Protein AF-A0A420TIU3-F1 (afdb_monomer)

Mean predicted aligned error: 8.79 Å

Structure (mmCIF, N/CA/C/O backbone):
data_AF-A0A420TIU3-F1
#
_entry.id   AF-A0A420TIU3-F1
#
loop_
_atom_site.group_PDB
_atom_site.id
_atom_site.type_symbol
_atom_site.label_atom_id
_atom_site.label_alt_id
_atom_site.label_comp_id
_atom_site.label_asym_id
_atom_site.label_entity_id
_atom_site.label_seq_id
_atom_site.pdbx_PDB_ins_code
_atom_site.Cartn_x
_atom_site.Cartn_y
_atom_site.Cartn_z
_atom_site.occupancy
_atom_site.B_iso_or_equiv
_atom_site.auth_seq_id
_atom_site.auth_comp_id
_atom_site.auth_asym_id
_atom_site.auth_atom_id
_atom_site.pdbx_PDB_model_num
ATOM 1 N N . MET A 1 1 ? -0.130 -9.883 27.256 1.00 27.27 1 MET A N 1
ATOM 2 C CA . MET A 1 1 ? -1.231 -10.687 26.679 1.00 27.27 1 MET A CA 1
ATOM 3 C C . MET A 1 1 ? -1.661 -10.192 25.282 1.00 27.27 1 MET A C 1
ATOM 5 O O . MET A 1 1 ? -2.713 -10.594 24.821 1.00 27.27 1 MET A O 1
ATOM 9 N N . PHE A 1 2 ? -0.855 -9.375 24.580 1.00 28.94 2 PHE A N 1
ATOM 10 C CA . PHE A 1 2 ? -1.170 -8.848 23.234 1.00 28.94 2 PHE A CA 1
ATOM 11 C C . PHE A 1 2 ? -0.259 -9.398 22.122 1.00 28.94 2 PHE A C 1
ATOM 13 O O . PHE A 1 2 ? -0.591 -9.294 20.950 1.00 28.94 2 PHE A O 1
ATOM 20 N N . THR A 1 3 ? 0.827 -10.086 22.487 1.00 30.31 3 THR A N 1
ATOM 21 C CA . THR A 1 3 ? 1.735 -10.778 21.562 1.00 30.31 3 THR A CA 1
ATOM 22 C C . THR A 1 3 ? 1.105 -11.993 20.874 1.00 30.31 3 THR A C 1
ATOM 24 O O . THR A 1 3 ? 1.636 -12.456 19.876 1.00 30.31 3 THR A O 1
ATOM 27 N N . SER A 1 4 ? -0.030 -12.516 21.360 1.00 32.44 4 SER A N 1
ATOM 28 C CA . SER A 1 4 ? -0.677 -13.682 20.741 1.00 32.44 4 SER A CA 1
ATOM 29 C C . SER A 1 4 ? -1.592 -13.325 19.569 1.00 32.44 4 SER A C 1
ATOM 31 O O . SER A 1 4 ? -1.809 -14.171 18.719 1.00 32.44 4 SER A O 1
ATOM 33 N N . LEU A 1 5 ? -2.133 -12.104 19.492 1.00 33.03 5 LEU A N 1
ATOM 34 C CA . LEU A 1 5 ? -3.073 -11.714 18.430 1.00 33.03 5 LEU A CA 1
ATOM 35 C C . LEU A 1 5 ? -2.358 -11.392 17.112 1.00 33.03 5 LEU A C 1
ATOM 37 O O . LEU A 1 5 ? -2.791 -11.855 16.059 1.00 33.03 5 LEU A O 1
ATOM 41 N N . GLU A 1 6 ? -1.224 -10.693 17.182 1.00 33.78 6 GLU A N 1
ATOM 42 C CA . GLU A 1 6 ? -0.321 -10.506 16.038 1.00 33.78 6 GLU A CA 1
ATOM 43 C C . GLU A 1 6 ? 0.260 -11.847 15.566 1.00 33.78 6 GLU A C 1
ATOM 45 O O . GLU A 1 6 ? 0.325 -12.096 14.366 1.00 33.78 6 GLU A O 1
ATOM 50 N N . TYR A 1 7 ? 0.588 -12.752 16.498 1.00 33.91 7 TYR A N 1
ATOM 51 C CA . TYR A 1 7 ? 1.111 -14.086 16.187 1.00 33.91 7 TYR A CA 1
ATOM 52 C C . TYR A 1 7 ? 0.067 -15.002 15.534 1.00 33.91 7 TYR A C 1
ATOM 54 O O . TYR A 1 7 ? 0.371 -15.667 14.551 1.00 33.91 7 TYR A O 1
ATOM 62 N N . ILE A 1 8 ? -1.184 -14.988 16.012 1.00 31.45 8 ILE A N 1
ATOM 63 C CA . ILE A 1 8 ? -2.292 -15.755 15.416 1.00 31.45 8 ILE A CA 1
ATOM 64 C C . ILE A 1 8 ? -2.614 -15.247 14.003 1.00 31.45 8 ILE A C 1
ATOM 66 O O . ILE A 1 8 ? -2.900 -16.052 13.118 1.00 31.45 8 ILE A O 1
ATOM 70 N N . MET A 1 9 ? -2.536 -13.933 13.761 1.00 31.78 9 MET A N 1
ATOM 71 C CA . MET A 1 9 ? -2.665 -13.381 12.410 1.00 31.78 9 MET A CA 1
ATOM 72 C C . MET A 1 9 ? -1.490 -13.783 11.509 1.00 31.78 9 MET A C 1
ATOM 74 O O . MET A 1 9 ? -1.723 -14.211 10.380 1.00 31.78 9 MET A O 1
ATOM 78 N N . LEU A 1 10 ? -0.250 -13.722 12.008 1.00 32.31 10 LEU A N 1
ATOM 79 C CA . LEU A 1 10 ? 0.932 -14.160 11.258 1.00 32.31 10 LEU A CA 1
ATOM 80 C C . LEU A 1 10 ? 0.875 -15.661 10.912 1.00 32.31 10 LEU A C 1
ATOM 82 O O . LEU A 1 10 ? 1.145 -16.037 9.772 1.00 32.31 10 LEU A O 1
ATOM 86 N N . GLU A 1 11 ? 0.493 -16.530 11.852 1.00 30.12 11 GLU A N 1
ATOM 87 C CA . GLU A 1 11 ? 0.371 -17.982 11.630 1.00 30.12 11 GLU A CA 1
ATOM 88 C C . GLU A 1 11 ? -0.790 -18.340 10.687 1.00 30.12 11 GLU A C 1
ATOM 90 O O . GLU A 1 11 ? -0.652 -19.204 9.814 1.00 30.12 11 GLU A O 1
ATOM 95 N N . ALA A 1 12 ? -1.928 -17.647 10.794 1.00 29.45 12 ALA A N 1
ATOM 96 C CA . ALA A 1 12 ? -3.052 -17.850 9.883 1.00 29.45 12 ALA A CA 1
ATOM 97 C C . ALA A 1 12 ? -2.717 -17.403 8.446 1.00 29.45 12 ALA A C 1
ATOM 99 O O . ALA A 1 12 ? -3.070 -18.102 7.493 1.00 29.45 12 ALA A O 1
ATOM 100 N N . CYS A 1 13 ? -1.990 -16.290 8.281 1.00 32.59 13 CYS A N 1
ATOM 101 C CA . CYS A 1 13 ? -1.570 -15.762 6.979 1.00 32.59 13 CYS A CA 1
ATOM 102 C C . CYS A 1 13 ? -0.438 -16.585 6.331 1.00 32.59 13 CYS A C 1
ATOM 104 O O . CYS A 1 13 ? -0.436 -16.782 5.115 1.00 32.59 13 CYS A O 1
ATOM 106 N N . THR A 1 14 ? 0.498 -17.130 7.114 1.00 35.19 14 THR A N 1
ATOM 107 C CA . THR A 1 14 ? 1.655 -17.884 6.585 1.00 35.19 14 THR A CA 1
ATOM 108 C C . THR A 1 14 ? 1.285 -19.249 5.998 1.00 35.19 14 THR A C 1
ATOM 110 O O . THR A 1 14 ? 1.901 -19.680 5.020 1.00 35.19 14 THR A O 1
ATOM 113 N N . SER A 1 15 ? 0.252 -19.922 6.518 1.00 31.83 15 SER A N 1
ATOM 114 C CA . SER A 1 15 ? -0.132 -21.263 6.041 1.00 31.83 15 SER A CA 1
ATOM 115 C C . SER A 1 15 ? -0.829 -21.275 4.668 1.00 31.83 15 SER A C 1
ATOM 117 O O . SER A 1 15 ? -0.702 -22.251 3.927 1.00 31.83 15 SER A O 1
ATOM 119 N N . ALA A 1 16 ? -1.511 -20.188 4.282 1.00 34.09 16 ALA A N 1
ATOM 120 C CA . ALA A 1 16 ? -2.301 -20.117 3.046 1.00 34.09 16 ALA A CA 1
ATOM 121 C C . ALA A 1 16 ? -1.573 -19.458 1.855 1.00 34.09 16 ALA A C 1
ATOM 123 O O . ALA A 1 16 ? -2.010 -19.609 0.713 1.00 34.09 16 ALA A O 1
ATOM 124 N N . VAL A 1 17 ? -0.469 -18.738 2.093 1.00 41.19 17 VAL A N 1
ATOM 125 C CA . VAL A 1 17 ? 0.134 -17.825 1.100 1.00 41.19 17 VAL A CA 1
ATOM 126 C C . VAL A 1 17 ? 1.481 -18.334 0.559 1.00 41.19 17 VAL A C 1
ATOM 128 O O . VAL A 1 17 ? 2.066 -17.695 -0.297 1.00 41.19 17 VAL A O 1
ATOM 131 N N . SER A 1 18 ? 1.982 -19.510 0.957 1.00 37.34 18 SER A N 1
ATOM 132 C CA . SER A 1 18 ? 3.346 -19.990 0.619 1.00 37.34 18 SER A CA 1
ATOM 133 C C . SER A 1 18 ? 3.693 -20.138 -0.887 1.00 37.34 18 SER A C 1
ATOM 135 O O . SER A 1 18 ? 4.869 -20.230 -1.245 1.00 37.34 18 SER A O 1
ATOM 137 N N . ALA A 1 19 ? 2.712 -20.120 -1.797 1.00 36.28 19 ALA A N 1
ATOM 138 C CA . ALA A 1 19 ? 2.923 -20.298 -3.240 1.00 36.28 19 ALA A CA 1
ATOM 139 C C . ALA A 1 19 ? 3.508 -19.066 -3.982 1.00 36.28 19 ALA A C 1
ATOM 141 O O . ALA A 1 19 ? 4.470 -19.248 -4.735 1.00 36.28 19 ALA A O 1
ATOM 142 N N . PRO A 1 20 ? 3.014 -17.822 -3.800 1.00 45.19 20 PRO A N 1
ATOM 143 C CA . PRO A 1 20 ? 3.616 -16.626 -4.408 1.00 45.19 20 PRO A CA 1
ATOM 144 C C . PRO A 1 20 ? 5.088 -16.370 -4.028 1.00 45.19 20 PRO A C 1
ATOM 146 O O . PRO A 1 20 ? 5.831 -15.828 -4.847 1.00 45.19 20 PRO A O 1
ATOM 149 N N . TYR A 1 21 ? 5.551 -16.828 -2.858 1.00 46.38 21 TYR A N 1
ATOM 150 C CA . TYR A 1 21 ? 6.924 -16.609 -2.367 1.00 46.38 21 TYR A CA 1
ATOM 151 C C . TYR A 1 21 ? 8.014 -17.236 -3.249 1.00 46.38 21 TYR A C 1
ATOM 153 O O . TYR A 1 21 ? 9.025 -16.604 -3.556 1.00 46.38 21 TYR A O 1
ATOM 161 N N . ARG A 1 22 ? 7.815 -18.476 -3.721 1.00 47.03 22 ARG A N 1
ATOM 162 C CA . ARG A 1 22 ? 8.804 -19.151 -4.586 1.00 47.03 22 ARG A CA 1
ATOM 163 C C . ARG A 1 22 ? 8.879 -18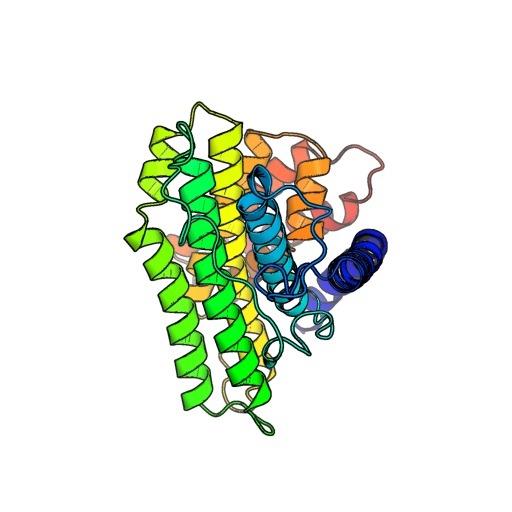.539 -5.982 1.00 47.03 22 ARG A C 1
ATOM 165 O O . ARG A 1 22 ? 9.931 -18.573 -6.607 1.00 47.03 22 ARG A O 1
ATOM 172 N N . ILE A 1 23 ? 7.782 -17.958 -6.457 1.00 50.00 23 ILE A N 1
ATOM 173 C CA . ILE A 1 23 ? 7.707 -17.352 -7.788 1.00 50.00 23 ILE A CA 1
ATOM 174 C C . ILE A 1 23 ? 8.453 -16.005 -7.811 1.00 50.00 23 ILE A C 1
ATOM 176 O O . ILE A 1 23 ? 9.040 -15.657 -8.834 1.00 50.00 23 ILE A O 1
ATOM 180 N N . GLY A 1 24 ? 8.484 -15.275 -6.689 1.00 59.03 24 GLY A N 1
ATOM 181 C CA . GLY A 1 24 ? 9.185 -13.993 -6.567 1.00 59.03 24 GLY A CA 1
ATOM 182 C C . GLY A 1 24 ? 10.696 -14.097 -6.793 1.00 59.03 24 GLY A C 1
ATOM 183 O O . GLY A 1 24 ? 11.223 -13.448 -7.693 1.00 59.03 24 GLY A O 1
ATOM 184 N N . SER A 1 25 ? 11.391 -14.952 -6.034 1.00 65.38 25 SER A N 1
ATOM 185 C CA . SER A 1 25 ? 12.857 -15.081 -6.149 1.00 65.38 25 SER A CA 1
ATOM 186 C C . SER A 1 25 ? 13.315 -15.660 -7.494 1.00 65.38 25 SER A C 1
ATOM 188 O O . SER A 1 25 ? 14.316 -15.210 -8.048 1.00 65.38 25 SER A O 1
ATOM 190 N N . GLU A 1 26 ? 12.566 -16.604 -8.072 1.00 70.12 26 GLU A N 1
ATOM 191 C CA . GLU A 1 26 ? 12.894 -17.187 -9.379 1.00 70.12 26 GLU A CA 1
ATOM 192 C C . GLU A 1 26 ? 12.717 -16.180 -10.526 1.00 70.12 26 GLU A C 1
ATOM 194 O O . GLU A 1 26 ? 13.538 -16.145 -11.442 1.00 70.12 26 GLU A O 1
ATOM 199 N N . ARG A 1 27 ? 11.712 -15.292 -10.459 1.00 70.19 27 ARG A N 1
ATOM 200 C CA . ARG A 1 27 ? 11.556 -14.193 -11.431 1.00 70.19 27 ARG A CA 1
ATOM 201 C C . ARG A 1 27 ? 12.734 -13.220 -11.396 1.00 70.19 27 ARG A C 1
ATOM 203 O O . ARG A 1 27 ? 13.204 -12.808 -12.454 1.00 70.19 27 ARG A O 1
ATOM 210 N N . LEU A 1 28 ? 13.230 -12.887 -10.203 1.00 79.62 28 LEU A N 1
ATOM 211 C CA . LEU A 1 28 ? 14.389 -12.003 -10.036 1.00 79.62 28 LEU A CA 1
ATOM 212 C C . LEU A 1 28 ? 15.674 -12.658 -10.568 1.00 79.62 28 LEU A C 1
ATOM 214 O O . LEU A 1 28 ? 16.425 -12.036 -11.316 1.00 79.62 28 LEU A O 1
ATOM 218 N N . LYS A 1 29 ? 15.895 -13.948 -10.277 1.00 81.31 29 LYS A N 1
ATOM 219 C CA . LYS A 1 29 ? 17.020 -14.716 -10.847 1.00 81.31 29 LYS A CA 1
ATOM 220 C C . LYS A 1 29 ? 16.950 -14.803 -12.368 1.00 81.31 29 LYS A C 1
ATOM 222 O O . LYS A 1 29 ? 17.972 -14.679 -13.036 1.00 81.31 29 LYS A O 1
ATOM 227 N N . TYR A 1 30 ? 15.754 -14.989 -12.919 1.00 80.81 30 TYR A N 1
ATOM 228 C CA . TYR A 1 30 ? 15.549 -15.016 -14.363 1.00 80.81 30 TYR A CA 1
ATOM 229 C C . TYR A 1 30 ? 15.883 -13.664 -15.011 1.00 80.81 30 TYR A C 1
ATOM 231 O O . TYR A 1 30 ? 16.565 -13.631 -16.030 1.00 80.81 30 TYR A O 1
ATOM 239 N N . ALA A 1 31 ? 15.485 -12.547 -14.395 1.00 80.06 31 ALA A N 1
ATOM 240 C CA . ALA A 1 31 ? 15.838 -11.206 -14.864 1.00 80.06 31 ALA A CA 1
ATOM 241 C C . ALA A 1 31 ? 17.356 -10.945 -14.850 1.00 80.06 31 ALA A C 1
ATOM 243 O O . ALA A 1 31 ? 17.880 -10.338 -15.784 1.00 80.06 31 ALA A O 1
ATOM 244 N N . ILE A 1 32 ? 18.073 -11.448 -13.838 1.00 81.81 32 ILE A N 1
ATOM 245 C CA . ILE A 1 32 ? 19.547 -11.437 -13.817 1.00 81.81 32 ILE A CA 1
ATOM 246 C C . ILE A 1 32 ? 20.102 -12.277 -14.971 1.00 81.81 32 ILE A C 1
ATOM 248 O O . ILE A 1 32 ? 20.986 -11.816 -15.684 1.00 81.81 32 ILE A O 1
ATOM 252 N N . GLY A 1 33 ? 19.564 -13.482 -15.186 1.00 81.44 33 GLY A N 1
ATOM 253 C CA . GLY A 1 33 ? 19.982 -14.374 -16.273 1.00 81.44 33 GLY A CA 1
ATOM 254 C C . GLY A 1 33 ? 19.743 -13.807 -17.678 1.00 81.44 33 GLY A C 1
ATOM 255 O O . GLY A 1 33 ? 20.479 -14.144 -18.600 1.00 81.44 33 GLY A O 1
ATOM 256 N N . LEU A 1 34 ? 18.754 -12.923 -17.836 1.00 80.69 34 LEU A N 1
ATOM 257 C CA . LEU A 1 34 ? 18.495 -12.162 -19.065 1.00 80.69 34 LEU A CA 1
ATOM 258 C C . LEU A 1 34 ? 19.322 -10.870 -19.184 1.00 80.69 34 LEU A C 1
ATOM 260 O O . LEU A 1 34 ? 19.118 -10.101 -20.122 1.00 80.69 34 LEU A O 1
ATOM 264 N N . ASP A 1 35 ? 20.220 -10.614 -18.234 1.00 83.00 35 ASP A N 1
ATOM 265 C CA . ASP A 1 35 ? 21.096 -9.441 -18.194 1.00 83.00 35 ASP A CA 1
ATOM 266 C C . ASP A 1 35 ? 20.344 -8.094 -18.160 1.00 83.00 35 ASP A C 1
ATOM 268 O O . ASP A 1 35 ? 20.897 -7.049 -18.491 1.00 83.00 35 ASP A O 1
ATOM 272 N N . LEU A 1 36 ? 19.075 -8.076 -17.714 1.00 83.12 36 LEU A N 1
ATOM 273 C CA . LEU A 1 36 ? 18.225 -6.866 -17.743 1.00 83.12 36 LEU A CA 1
ATOM 274 C C . LEU A 1 36 ? 18.810 -5.693 -16.932 1.00 83.12 36 LEU A C 1
ATOM 276 O O . LEU A 1 36 ? 18.486 -4.532 -17.169 1.00 83.12 36 LEU A O 1
ATOM 280 N N . HIS A 1 37 ? 19.689 -6.000 -15.983 1.00 83.44 37 HIS A N 1
ATOM 281 C CA . HIS A 1 37 ? 20.395 -5.043 -15.139 1.00 83.44 37 HIS A CA 1
ATOM 282 C C . HIS A 1 37 ? 21.542 -4.300 -15.849 1.00 83.44 37 HIS A C 1
ATOM 284 O O . HIS A 1 37 ? 22.046 -3.321 -15.305 1.00 83.44 37 HIS A O 1
ATOM 290 N N . ASN A 1 38 ? 21.933 -4.732 -17.052 1.00 86.38 38 ASN A N 1
ATOM 291 C CA . ASN A 1 38 ? 22.991 -4.135 -17.871 1.00 86.38 38 ASN A CA 1
ATOM 292 C C . ASN A 1 38 ? 22.469 -3.694 -19.243 1.00 86.38 38 ASN A C 1
ATOM 294 O O . ASN A 1 38 ? 23.223 -3.666 -20.212 1.00 86.38 38 ASN A O 1
ATOM 298 N N . THR A 1 39 ? 21.184 -3.348 -19.331 1.00 84.44 39 THR A N 1
ATOM 299 C CA . THR A 1 39 ? 20.521 -2.963 -20.589 1.00 84.44 39 THR A CA 1
ATOM 300 C C . THR A 1 39 ? 21.235 -1.810 -21.314 1.00 84.44 39 THR A C 1
ATOM 302 O O . THR A 1 39 ? 21.232 -1.764 -22.541 1.00 84.44 39 THR A O 1
ATOM 305 N N . ASP A 1 40 ? 21.896 -0.914 -20.575 1.00 84.38 40 ASP A N 1
ATOM 306 C CA . ASP A 1 40 ? 22.631 0.225 -21.142 1.00 84.38 40 ASP A CA 1
ATOM 307 C C . ASP A 1 40 ? 24.144 -0.029 -21.248 1.00 84.38 40 ASP A C 1
ATOM 309 O O . ASP A 1 40 ? 24.925 0.867 -21.574 1.00 84.38 40 ASP A O 1
ATOM 313 N N . SER A 1 41 ? 24.586 -1.258 -20.973 1.00 84.69 41 SER A N 1
ATOM 314 C CA . SER A 1 41 ? 25.964 -1.671 -21.204 1.00 84.69 41 SER A CA 1
ATOM 315 C C . SER A 1 41 ? 26.257 -1.707 -22.707 1.00 84.69 41 SER A C 1
ATOM 317 O O . SER A 1 41 ? 25.452 -2.230 -23.481 1.00 84.69 41 SER A O 1
ATOM 319 N N . PRO A 1 42 ? 27.445 -1.261 -23.153 1.00 78.62 42 PRO A N 1
ATOM 320 C CA . PRO A 1 42 ? 27.838 -1.345 -24.562 1.00 78.62 42 PRO A CA 1
ATOM 321 C C . PRO A 1 42 ? 27.885 -2.787 -25.099 1.00 78.62 42 PRO A C 1
ATOM 323 O O . PRO A 1 42 ? 27.898 -2.985 -26.311 1.00 78.62 42 PRO A O 1
ATOM 326 N N . ASN A 1 43 ? 27.910 -3.784 -24.208 1.00 78.81 43 ASN A N 1
ATOM 327 C CA . ASN A 1 43 ? 27.945 -5.206 -24.545 1.00 78.81 43 ASN A CA 1
ATOM 328 C C . ASN A 1 43 ? 26.572 -5.896 -24.429 1.00 78.81 43 ASN A C 1
ATOM 330 O O . ASN A 1 43 ? 26.518 -7.124 -24.512 1.00 78.81 43 ASN A O 1
ATOM 334 N N . TYR A 1 44 ? 25.483 -5.149 -24.204 1.00 76.44 44 TYR A N 1
ATOM 335 C CA . TYR A 1 44 ? 24.158 -5.740 -24.022 1.00 76.44 44 TYR A CA 1
ATOM 336 C C . TYR A 1 44 ? 23.700 -6.481 -25.295 1.00 76.44 44 TYR A C 1
ATOM 338 O O . TYR A 1 44 ? 23.850 -5.945 -26.401 1.00 76.44 44 TYR A O 1
ATOM 346 N N . PRO A 1 45 ? 23.156 -7.711 -25.192 1.00 68.38 45 PRO A N 1
ATOM 347 C CA . PRO A 1 45 ? 22.771 -8.491 -26.361 1.00 68.38 45 PRO A CA 1
ATOM 348 C C . PRO A 1 45 ? 21.726 -7.756 -27.208 1.00 68.38 45 PRO A C 1
ATOM 350 O O . PRO A 1 45 ? 20.627 -7.455 -26.748 1.00 68.38 45 PRO A O 1
ATOM 353 N N . SER A 1 46 ? 22.016 -7.567 -28.495 1.00 59.34 46 SER A N 1
ATOM 354 C CA . SER A 1 46 ? 21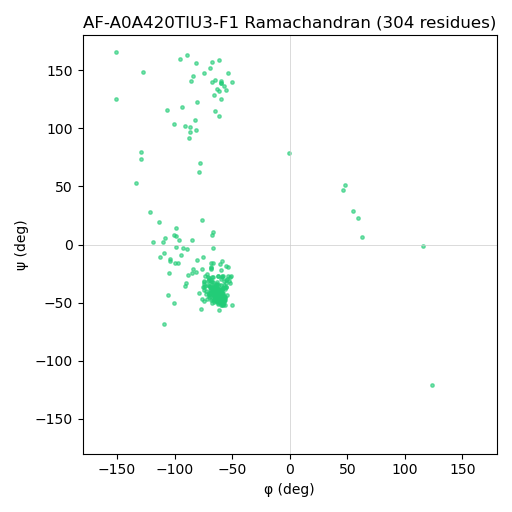.148 -6.895 -29.479 1.00 59.34 46 SER A CA 1
ATOM 355 C C . SER A 1 46 ? 19.841 -7.642 -29.813 1.00 59.34 46 SER A C 1
ATOM 357 O O . SER A 1 46 ? 19.142 -7.285 -30.761 1.00 59.34 46 SER A O 1
ATOM 359 N N . GLY A 1 47 ? 19.499 -8.690 -29.052 1.00 59.06 47 GLY A N 1
ATOM 360 C CA . GLY A 1 47 ? 18.311 -9.524 -29.246 1.00 59.06 47 GLY A CA 1
ATOM 361 C C . GLY A 1 47 ? 16.993 -8.833 -28.882 1.00 59.06 47 GLY A C 1
ATOM 362 O O . GLY A 1 47 ? 15.955 -9.169 -29.451 1.00 59.06 47 GLY A O 1
ATOM 363 N N . PHE A 1 48 ? 17.023 -7.837 -27.991 1.00 58.47 48 PHE A N 1
ATOM 364 C CA . PHE A 1 48 ? 15.897 -6.935 -27.759 1.00 58.47 48 PHE A CA 1
ATOM 365 C C . PHE A 1 48 ? 16.071 -5.734 -28.689 1.00 58.47 48 PHE A C 1
ATOM 367 O O . PHE A 1 48 ? 16.919 -4.883 -28.449 1.00 58.47 48 PHE A O 1
ATOM 374 N N . GLY A 1 49 ? 15.324 -5.695 -29.797 1.00 58.97 49 GLY A N 1
ATOM 375 C CA . GLY A 1 49 ? 15.436 -4.606 -30.772 1.00 58.97 49 GLY A CA 1
ATOM 376 C C . GLY A 1 49 ? 15.358 -3.226 -30.106 1.00 58.97 49 GLY A C 1
ATOM 377 O O . GLY A 1 49 ? 14.547 -3.024 -29.201 1.00 58.97 49 GLY A O 1
ATOM 378 N N . GLN A 1 50 ? 16.183 -2.282 -30.573 1.00 64.50 50 GLN A N 1
ATOM 379 C CA . GLN A 1 50 ? 16.362 -0.943 -29.986 1.00 64.50 50 GLN A CA 1
ATOM 380 C C . GLN A 1 50 ? 15.042 -0.184 -29.752 1.00 64.50 50 GLN A C 1
ATOM 382 O O . GLN A 1 50 ? 14.949 0.644 -28.850 1.00 64.50 50 GLN A O 1
ATOM 387 N N . ASP A 1 51 ? 14.008 -0.481 -30.543 1.00 64.06 51 ASP A N 1
ATOM 388 C CA . ASP A 1 51 ? 12.681 0.126 -30.429 1.00 64.06 51 ASP A CA 1
ATOM 389 C C . ASP A 1 51 ? 11.914 -0.262 -29.150 1.00 64.06 51 ASP A C 1
ATOM 391 O O . ASP A 1 51 ? 11.013 0.474 -28.755 1.00 64.06 51 ASP A O 1
ATOM 395 N N . ASN A 1 52 ? 12.285 -1.359 -28.476 1.00 71.38 52 ASN A N 1
ATOM 396 C CA . ASN A 1 52 ? 11.629 -1.853 -27.255 1.00 71.38 52 ASN A CA 1
ATOM 397 C C . ASN A 1 52 ? 12.469 -1.659 -25.983 1.00 71.38 52 ASN A C 1
ATOM 399 O O . ASN A 1 52 ? 12.077 -2.123 -24.911 1.00 71.38 52 ASN A O 1
ATOM 403 N N . ILE A 1 53 ? 13.618 -0.984 -26.075 1.00 77.94 53 ILE A N 1
ATOM 404 C CA . ILE A 1 53 ? 14.573 -0.882 -24.964 1.00 77.94 53 ILE A CA 1
ATOM 405 C C . ILE A 1 53 ? 13.973 -0.191 -23.729 1.00 77.94 53 ILE A C 1
ATOM 407 O O . ILE A 1 53 ? 14.228 -0.607 -22.602 1.00 77.94 53 ILE A O 1
ATOM 411 N N . ASP A 1 54 ? 13.095 0.800 -23.918 1.00 79.44 54 ASP A N 1
ATOM 412 C CA . ASP A 1 54 ? 12.428 1.474 -22.799 1.00 79.44 54 ASP A CA 1
ATOM 413 C C . ASP A 1 54 ? 11.408 0.575 -22.091 1.00 79.44 54 ASP A C 1
ATOM 415 O O . ASP A 1 54 ? 11.237 0.698 -20.881 1.00 79.44 54 ASP A O 1
ATOM 419 N N . GLU A 1 55 ? 10.772 -0.368 -22.793 1.00 77.69 55 GLU A N 1
ATOM 420 C CA . GLU A 1 55 ? 9.901 -1.357 -22.143 1.00 77.69 55 GLU A CA 1
ATOM 421 C C . GLU A 1 55 ? 10.712 -2.350 -21.311 1.00 77.69 55 GLU A C 1
ATOM 423 O O . GLU A 1 55 ? 10.291 -2.731 -20.218 1.00 77.69 55 GLU A O 1
ATOM 428 N N . VAL A 1 56 ? 11.908 -2.717 -21.783 1.00 80.50 56 VAL A N 1
ATOM 429 C CA . VAL A 1 56 ? 12.849 -3.547 -21.020 1.00 80.50 56 VAL A CA 1
ATOM 430 C C . VAL A 1 56 ? 13.308 -2.813 -19.758 1.00 80.50 56 VAL A C 1
ATOM 432 O O . VAL A 1 56 ? 13.190 -3.361 -18.659 1.00 80.50 56 VAL A O 1
ATOM 435 N N . ARG A 1 57 ? 13.734 -1.546 -19.885 1.00 84.38 57 ARG A N 1
ATOM 436 C CA . ARG A 1 57 ? 14.081 -0.685 -18.740 1.00 84.38 57 ARG A CA 1
ATOM 437 C C . ARG A 1 57 ? 12.906 -0.571 -17.768 1.00 84.38 57 ARG A C 1
ATOM 439 O O . ARG A 1 57 ? 13.084 -0.734 -16.564 1.00 84.38 57 ARG A O 1
ATOM 446 N N . ARG A 1 58 ? 11.685 -0.345 -18.264 1.00 81.50 58 ARG A N 1
ATOM 447 C CA . ARG A 1 58 ? 10.480 -0.219 -17.428 1.00 81.50 58 ARG A CA 1
ATOM 448 C C . ARG A 1 58 ? 10.214 -1.504 -16.649 1.00 81.50 58 ARG A C 1
ATOM 450 O O . ARG A 1 58 ? 9.972 -1.444 -15.446 1.00 81.50 58 ARG A O 1
ATOM 457 N N . GLY A 1 59 ? 10.303 -2.652 -17.320 1.00 81.81 59 GLY A N 1
ATOM 458 C CA . GLY A 1 59 ? 10.176 -3.966 -16.694 1.00 81.81 59 GLY A CA 1
ATOM 459 C C . GLY A 1 59 ? 11.212 -4.184 -15.592 1.00 81.81 59 GLY A C 1
ATOM 460 O O . GLY A 1 59 ? 10.855 -4.629 -14.503 1.00 81.81 59 GLY A O 1
ATOM 461 N N . PHE A 1 60 ? 12.469 -3.801 -15.831 1.00 85.75 60 PHE A N 1
ATOM 462 C CA . PHE A 1 60 ? 13.520 -3.850 -14.816 1.00 85.75 60 PHE A CA 1
ATOM 463 C C . PHE A 1 60 ? 13.178 -2.993 -13.583 1.00 85.75 60 PHE A C 1
ATOM 465 O O . PHE A 1 60 ? 13.237 -3.482 -12.457 1.00 85.75 60 PHE A O 1
ATOM 472 N N . TRP A 1 61 ? 12.755 -1.741 -13.772 1.00 86.62 61 TRP A N 1
ATOM 473 C CA . TRP A 1 61 ? 12.403 -0.848 -12.659 1.00 86.62 61 TRP A CA 1
ATOM 474 C C . TRP A 1 61 ? 11.158 -1.299 -11.875 1.00 86.62 61 TRP A C 1
ATOM 476 O O . TRP A 1 61 ? 11.098 -1.115 -10.658 1.00 86.62 61 TRP A O 1
ATOM 486 N N . GLU A 1 62 ? 10.184 -1.943 -12.523 1.00 85.75 62 GLU A N 1
ATOM 487 C CA . GLU A 1 62 ? 9.053 -2.575 -11.825 1.00 85.75 62 GLU A CA 1
ATOM 488 C C . GLU A 1 62 ? 9.502 -3.801 -11.008 1.00 85.75 62 GLU A C 1
ATOM 490 O O . GLU A 1 62 ? 9.026 -3.995 -9.888 1.00 85.75 62 GLU A O 1
ATOM 495 N N . LEU A 1 63 ? 10.459 -4.598 -11.505 1.00 87.44 63 LEU A N 1
ATOM 496 C CA . LEU A 1 63 ? 11.055 -5.706 -10.741 1.00 87.44 63 LEU A CA 1
ATOM 497 C C . LEU A 1 63 ? 11.847 -5.210 -9.528 1.00 87.44 63 LEU A C 1
ATOM 499 O O . LEU A 1 63 ? 11.779 -5.816 -8.461 1.00 87.44 63 LEU A O 1
ATOM 503 N N . MET A 1 64 ? 12.542 -4.083 -9.670 1.00 88.62 64 MET A N 1
ATOM 504 C CA . MET A 1 64 ? 13.235 -3.420 -8.567 1.00 88.62 64 MET A CA 1
ATOM 505 C C . MET A 1 64 ? 12.285 -2.991 -7.459 1.00 88.62 64 MET A C 1
ATOM 507 O O . MET A 1 64 ? 12.520 -3.274 -6.284 1.00 88.62 64 MET A O 1
ATOM 511 N N . HIS A 1 65 ? 11.193 -2.331 -7.843 1.00 89.44 65 HIS A N 1
ATOM 512 C CA . HIS A 1 65 ? 10.139 -1.973 -6.908 1.00 89.44 65 HIS A CA 1
ATOM 513 C C . HIS A 1 65 ? 9.583 -3.215 -6.204 1.00 89.44 65 HIS A C 1
ATOM 515 O O . HIS A 1 65 ? 9.471 -3.237 -4.978 1.00 89.44 65 HIS A O 1
ATOM 521 N N . TYR A 1 66 ? 9.276 -4.257 -6.982 1.00 88.19 66 TYR A N 1
ATOM 522 C CA . TYR A 1 66 ? 8.755 -5.520 -6.475 1.00 88.19 66 TYR A CA 1
ATOM 523 C C . TYR A 1 66 ? 9.688 -6.156 -5.442 1.00 88.19 66 TYR A C 1
ATOM 525 O O . TYR A 1 66 ? 9.216 -6.540 -4.375 1.00 88.19 66 TYR A O 1
ATOM 533 N N . GLU A 1 67 ? 10.993 -6.244 -5.717 1.00 89.81 67 GLU A N 1
ATOM 534 C CA . GLU A 1 67 ? 11.952 -6.828 -4.779 1.00 89.81 67 GLU A CA 1
ATOM 535 C C . GLU A 1 67 ? 12.016 -6.033 -3.476 1.00 89.81 67 GLU A C 1
ATOM 537 O O . GLU A 1 67 ? 11.876 -6.622 -2.410 1.00 89.81 67 GLU A O 1
ATOM 542 N N . PHE A 1 68 ? 12.187 -4.709 -3.530 1.00 92.56 68 PHE A N 1
ATOM 543 C CA . PHE A 1 68 ? 12.239 -3.902 -2.309 1.00 92.56 68 PHE A CA 1
ATOM 544 C C . PHE A 1 68 ? 10.948 -3.990 -1.495 1.00 92.56 68 PHE A C 1
ATOM 546 O O . PHE A 1 68 ? 11.000 -4.089 -0.270 1.00 92.56 68 PHE A O 1
ATOM 553 N N . PHE A 1 69 ? 9.796 -3.993 -2.166 1.00 90.00 69 PHE A N 1
ATOM 554 C CA . PHE A 1 69 ? 8.510 -4.178 -1.509 1.00 90.00 69 PHE A CA 1
ATOM 555 C C . PHE A 1 69 ? 8.416 -5.558 -0.842 1.00 90.00 69 PHE A C 1
ATOM 557 O O . PHE A 1 69 ? 8.028 -5.657 0.319 1.00 90.00 69 PHE A O 1
ATOM 564 N N . HIS A 1 70 ? 8.838 -6.620 -1.532 1.00 86.81 70 HIS A N 1
ATOM 565 C CA . HIS A 1 70 ? 8.858 -7.973 -0.975 1.00 86.81 70 HIS A CA 1
ATOM 566 C C . HIS A 1 70 ? 9.800 -8.103 0.222 1.00 86.81 70 HIS A C 1
ATOM 568 O O . HIS A 1 70 ? 9.400 -8.623 1.260 1.00 86.81 70 HIS A O 1
ATOM 574 N N . ARG A 1 71 ? 11.018 -7.560 0.116 1.00 89.75 71 ARG A N 1
ATOM 575 C CA . ARG A 1 71 ? 11.978 -7.484 1.226 1.00 89.75 71 ARG A CA 1
ATOM 576 C C . ARG A 1 71 ? 11.377 -6.772 2.438 1.00 89.75 71 ARG A C 1
ATOM 578 O O . ARG A 1 71 ? 11.680 -7.130 3.569 1.00 89.75 71 ARG A O 1
ATOM 585 N N . LEU A 1 72 ? 10.556 -5.744 2.212 1.00 91.06 72 LEU A N 1
ATOM 586 C CA . LEU A 1 72 ? 9.947 -4.960 3.283 1.00 91.06 72 LEU A CA 1
ATOM 587 C C . LEU A 1 72 ? 8.805 -5.709 3.985 1.00 91.06 72 LEU A C 1
ATOM 589 O O . LEU A 1 72 ? 8.666 -5.591 5.198 1.00 91.06 72 LEU A O 1
ATOM 593 N N . VAL A 1 73 ? 7.985 -6.437 3.227 1.00 87.88 73 VAL A N 1
ATOM 594 C CA . VAL A 1 73 ? 6.762 -7.088 3.728 1.00 87.88 73 VAL A CA 1
ATOM 595 C C . VAL A 1 73 ? 7.012 -8.512 4.235 1.00 87.88 73 VAL A C 1
ATOM 597 O O . VAL A 1 73 ? 6.346 -8.959 5.165 1.00 87.88 73 VAL A O 1
ATOM 600 N N . TYR A 1 74 ? 7.950 -9.235 3.625 1.00 84.38 74 TYR A N 1
ATOM 601 C CA . TYR A 1 74 ? 8.174 -10.664 3.871 1.00 84.38 74 TYR A CA 1
ATOM 602 C C . TYR A 1 74 ? 9.560 -10.990 4.427 1.00 84.38 74 TYR A C 1
ATOM 604 O O . TYR A 1 74 ? 9.868 -12.165 4.603 1.00 84.38 74 TYR A O 1
ATOM 612 N N . ASP A 1 75 ? 10.396 -9.976 4.674 1.00 84.38 75 ASP A N 1
ATOM 613 C CA . ASP A 1 75 ? 11.787 -10.146 5.112 1.00 84.38 75 ASP A CA 1
ATOM 614 C C . ASP A 1 75 ? 12.621 -11.044 4.175 1.00 84.38 75 ASP A C 1
ATOM 616 O O . ASP A 1 75 ? 13.586 -11.691 4.589 1.00 84.38 75 ASP A O 1
ATOM 620 N N . ASP A 1 76 ? 12.269 -11.064 2.884 1.00 84.44 76 ASP A N 1
ATOM 621 C CA . ASP A 1 76 ? 13.031 -11.783 1.866 1.00 84.44 76 ASP A CA 1
ATOM 622 C C . ASP A 1 76 ? 14.476 -11.234 1.798 1.00 84.44 76 ASP A C 1
ATOM 624 O O . ASP A 1 76 ? 14.693 -10.018 1.890 1.00 84.44 76 ASP A O 1
ATOM 628 N N . PRO A 1 77 ? 15.498 -12.090 1.612 1.00 85.12 77 PRO A N 1
ATOM 629 C CA . PRO A 1 77 ? 16.861 -11.623 1.403 1.00 85.12 77 PRO A CA 1
ATOM 630 C C . PRO A 1 77 ? 17.000 -10.928 0.037 1.00 85.12 77 PRO A C 1
ATOM 632 O O . PRO A 1 77 ? 16.304 -11.287 -0.921 1.00 85.12 77 PRO A O 1
ATOM 635 N N . PRO A 1 78 ? 17.935 -9.970 -0.101 1.00 87.94 78 PRO A N 1
ATOM 636 C CA . PRO A 1 78 ? 18.200 -9.349 -1.391 1.00 87.94 78 PRO A CA 1
ATOM 637 C C . PRO A 1 78 ? 18.693 -10.394 -2.402 1.00 87.94 78 PRO A C 1
ATOM 639 O O . PRO A 1 78 ? 19.591 -11.186 -2.120 1.00 87.94 78 PRO A O 1
ATOM 642 N N . THR A 1 79 ? 18.103 -10.380 -3.594 1.00 87.50 79 THR A N 1
ATOM 643 C CA . THR A 1 79 ? 18.472 -11.202 -4.752 1.00 87.50 79 THR A CA 1
ATOM 644 C C . THR A 1 79 ? 19.106 -10.336 -5.833 1.00 87.50 79 THR A C 1
ATOM 646 O O . THR A 1 79 ? 20.304 -10.440 -6.075 1.00 87.50 79 THR A O 1
ATOM 649 N N . MET A 1 80 ? 18.322 -9.460 -6.469 1.00 82.94 80 MET A N 1
ATOM 650 C CA . MET A 1 80 ? 18.833 -8.524 -7.469 1.00 82.94 80 MET A CA 1
ATOM 651 C C . MET A 1 80 ? 19.550 -7.387 -6.733 1.00 82.94 80 MET A C 1
ATOM 653 O O . MET A 1 80 ? 20.749 -7.182 -6.929 1.00 82.94 80 MET A O 1
ATOM 657 N N . THR A 1 81 ? 18.868 -6.718 -5.807 1.00 85.69 81 THR A N 1
ATOM 658 C CA . THR A 1 81 ? 19.392 -5.574 -5.036 1.00 85.69 81 THR A CA 1
ATOM 659 C C . THR A 1 81 ? 20.721 -5.818 -4.311 1.00 85.69 81 THR A C 1
ATOM 661 O O . THR A 1 81 ? 21.436 -4.857 -4.033 1.00 85.69 81 THR A O 1
ATOM 664 N N . ALA A 1 82 ? 21.116 -7.074 -4.074 1.00 85.50 82 ALA A N 1
ATOM 665 C CA . ALA A 1 82 ? 22.424 -7.429 -3.516 1.00 85.50 82 ALA A CA 1
ATOM 666 C C . ALA A 1 82 ? 23.608 -6.933 -4.374 1.00 85.50 82 ALA A C 1
ATOM 668 O O . ALA A 1 82 ? 24.690 -6.671 -3.853 1.00 85.50 82 ALA A O 1
ATOM 669 N N . GLN A 1 83 ? 23.411 -6.795 -5.689 1.00 81.56 83 GLN A N 1
ATOM 670 C CA . GLN A 1 83 ? 24.436 -6.380 -6.653 1.00 81.56 83 GLN A CA 1
ATOM 671 C C . GLN A 1 83 ? 24.136 -5.007 -7.271 1.00 81.56 83 GLN A C 1
ATOM 673 O O . GLN A 1 83 ? 24.707 -4.657 -8.301 1.00 81.56 83 GLN A O 1
ATOM 678 N N . MET A 1 84 ? 23.288 -4.196 -6.625 1.00 82.00 84 MET A N 1
ATOM 679 C CA . MET A 1 84 ? 22.775 -2.934 -7.176 1.00 82.00 84 MET A CA 1
ATOM 680 C C . MET A 1 84 ? 23.861 -1.963 -7.669 1.00 82.00 84 MET A C 1
ATOM 682 O O . MET A 1 84 ? 23.656 -1.238 -8.637 1.00 82.00 84 MET A O 1
ATOM 686 N N . LYS A 1 85 ? 25.047 -1.980 -7.046 1.00 80.88 85 LYS A N 1
ATOM 687 C CA . LYS A 1 85 ? 26.195 -1.133 -7.421 1.00 80.88 85 LYS A CA 1
ATOM 688 C C . LYS A 1 85 ? 26.804 -1.461 -8.791 1.00 80.88 85 LYS A C 1
ATOM 690 O O . LYS A 1 85 ? 27.606 -0.678 -9.285 1.00 80.88 85 LYS A O 1
ATOM 695 N N . GLN A 1 86 ? 26.496 -2.624 -9.360 1.00 82.12 86 GLN A N 1
ATOM 696 C CA . GLN A 1 86 ? 27.090 -3.119 -10.607 1.00 82.12 86 GLN A CA 1
ATOM 697 C C . GLN A 1 86 ? 26.198 -2.874 -11.827 1.00 82.12 86 GLN A C 1
ATOM 699 O O . GLN A 1 86 ? 26.584 -3.221 -12.937 1.00 82.12 86 GLN A O 1
ATOM 704 N N . TRP A 1 87 ? 25.009 -2.309 -11.629 1.00 83.62 87 TRP A N 1
ATOM 705 C CA . TRP A 1 87 ? 24.009 -2.192 -12.680 1.00 83.62 87 TRP A CA 1
ATOM 706 C C . TRP A 1 87 ? 24.218 -0.984 -13.573 1.00 83.62 87 TRP A C 1
ATOM 708 O O . TRP A 1 87 ? 24.599 0.096 -13.121 1.00 83.62 87 TRP A O 1
ATOM 718 N N . ILE A 1 88 ? 23.897 -1.178 -14.847 1.00 86.00 88 ILE A N 1
ATOM 719 C CA . ILE A 1 88 ? 24.005 -0.178 -15.901 1.00 86.00 88 ILE A CA 1
ATOM 720 C C . ILE A 1 88 ? 22.660 -0.146 -16.627 1.00 86.00 88 ILE A C 1
ATOM 722 O O . ILE A 1 88 ? 22.462 -0.781 -17.664 1.00 86.00 88 ILE A O 1
ATOM 726 N N . VAL A 1 89 ? 21.700 0.551 -16.017 1.00 85.56 89 VAL A N 1
ATOM 727 C CA . VAL A 1 89 ? 20.339 0.705 -16.536 1.00 85.56 89 VAL A CA 1
ATOM 728 C C . VAL A 1 89 ? 19.733 2.035 -16.087 1.00 85.56 89 VAL A C 1
ATOM 730 O O . VAL A 1 89 ? 19.675 2.363 -14.901 1.00 85.56 89 VAL A O 1
ATOM 733 N N . SER A 1 90 ? 19.278 2.812 -17.057 1.00 86.00 90 SER A N 1
ATOM 734 C CA . SER A 1 90 ? 18.701 4.140 -16.898 1.00 86.00 90 SER A CA 1
ATOM 735 C C . SER A 1 90 ? 17.199 4.050 -16.676 1.00 86.00 90 SER A C 1
ATOM 737 O O . SER A 1 90 ? 16.558 3.029 -16.953 1.00 86.00 90 SER A O 1
ATOM 739 N N . LEU A 1 91 ? 16.599 5.134 -16.182 1.00 83.62 91 LEU A N 1
ATOM 740 C CA . LEU A 1 91 ? 15.143 5.235 -16.192 1.00 83.62 91 LEU A CA 1
ATOM 741 C C . LEU A 1 91 ? 14.636 5.294 -17.649 1.00 83.62 91 LEU A C 1
ATOM 743 O O . LEU A 1 91 ? 15.268 5.944 -18.489 1.00 83.62 91 LEU A O 1
ATOM 747 N N . PRO A 1 92 ? 13.498 4.644 -17.955 1.00 78.00 92 PRO A N 1
ATOM 748 C CA . PRO A 1 92 ? 12.861 4.708 -19.265 1.00 78.00 92 PRO A CA 1
ATOM 749 C C . PRO A 1 92 ? 12.609 6.149 -19.698 1.00 78.00 92 PRO A C 1
ATOM 751 O O . PRO A 1 92 ? 12.306 7.010 -18.868 1.00 78.00 92 PRO A O 1
ATOM 754 N N . TRP A 1 93 ? 12.685 6.389 -21.007 1.00 74.38 93 TRP A N 1
ATOM 755 C CA . TRP A 1 93 ? 12.355 7.672 -21.643 1.00 74.38 93 TRP A CA 1
ATOM 756 C C . TRP A 1 93 ? 13.224 8.875 -21.250 1.00 74.38 93 TRP A C 1
ATOM 758 O O . TRP A 1 93 ? 12.939 9.991 -21.684 1.00 74.38 93 TRP A O 1
ATOM 768 N N . LEU A 1 94 ? 14.296 8.685 -20.473 1.00 65.19 94 LEU A N 1
ATOM 769 C CA . LEU A 1 94 ? 15.286 9.745 -20.254 1.00 65.19 94 LEU A CA 1
ATOM 770 C C . LEU A 1 94 ? 16.076 10.061 -21.531 1.00 65.19 94 LEU A C 1
ATOM 772 O O . LEU A 1 94 ? 16.462 11.206 -21.751 1.00 65.19 94 LEU A O 1
ATOM 776 N N . GLU A 1 95 ? 16.302 9.052 -22.372 1.00 57.34 95 GLU A N 1
ATOM 777 C CA . GLU A 1 95 ? 17.142 9.163 -23.571 1.00 57.34 95 GLU A CA 1
ATOM 778 C C . GLU A 1 95 ? 16.336 9.224 -24.875 1.00 57.34 95 GLU A C 1
ATOM 780 O O . GLU A 1 95 ? 16.813 9.746 -25.884 1.00 57.34 95 GLU A O 1
ATOM 785 N N . SER A 1 96 ? 15.108 8.697 -24.883 1.00 55.53 96 SER A N 1
ATOM 786 C CA . SER A 1 96 ? 14.268 8.656 -26.076 1.00 55.53 96 SER A CA 1
ATOM 787 C C . SER A 1 96 ? 13.341 9.877 -26.129 1.00 55.53 96 SER A C 1
ATOM 789 O O . SER A 1 96 ? 12.446 10.066 -25.314 1.00 55.53 96 SER A O 1
ATOM 791 N N . CYS A 1 97 ? 13.470 10.708 -27.167 1.00 50.31 97 CYS A N 1
ATOM 792 C CA . CYS A 1 97 ? 12.530 11.810 -27.440 1.00 50.31 97 CYS A CA 1
ATOM 793 C C . CYS A 1 97 ? 11.113 11.329 -27.843 1.00 50.31 97 CYS A C 1
ATOM 795 O O . CYS A 1 97 ? 10.288 12.129 -28.294 1.00 50.31 97 CYS A O 1
ATOM 797 N N . LYS A 1 98 ? 10.819 10.025 -27.739 1.00 57.19 98 LYS A N 1
ATOM 798 C CA . LYS A 1 98 ? 9.519 9.436 -28.068 1.00 57.19 98 LYS A CA 1
ATOM 799 C C . LYS A 1 98 ? 8.625 9.541 -26.829 1.00 57.19 98 LYS A C 1
ATOM 801 O O . LYS A 1 98 ? 8.698 8.713 -25.929 1.00 57.19 98 LYS A O 1
ATOM 806 N N . ARG A 1 99 ? 7.774 10.572 -26.779 1.00 54.16 99 ARG A N 1
ATOM 807 C CA . ARG A 1 99 ? 6.738 10.674 -25.737 1.00 54.16 99 ARG A CA 1
ATOM 808 C C . ARG A 1 99 ? 5.797 9.463 -25.817 1.00 54.16 99 ARG A C 1
ATOM 810 O O . ARG A 1 99 ? 5.410 9.097 -26.930 1.00 54.16 99 ARG A O 1
ATOM 817 N N . PRO A 1 100 ? 5.376 8.881 -24.682 1.00 54.94 100 PRO A N 1
ATOM 818 C CA . PRO A 1 100 ? 4.334 7.865 -24.696 1.00 54.94 100 PRO A CA 1
ATOM 819 C C . PRO A 1 100 ? 3.036 8.439 -25.291 1.00 54.94 100 PRO A C 1
ATOM 821 O O . PRO A 1 100 ? 2.659 9.583 -25.027 1.00 54.94 100 PRO A O 1
ATOM 824 N N . VAL A 1 101 ? 2.356 7.643 -26.118 1.00 54.28 101 VAL A N 1
ATOM 825 C CA . VAL A 1 101 ? 1.014 7.946 -26.647 1.00 54.28 101 VAL A CA 1
ATOM 826 C C . VAL A 1 101 ? 0.034 7.937 -25.467 1.00 54.28 101 VAL A C 1
ATOM 828 O O . VAL A 1 101 ? 0.084 6.986 -24.701 1.00 54.28 101 VAL A O 1
ATOM 831 N N . SER A 1 102 ? -0.789 8.983 -25.294 1.00 56.47 102 SER A N 1
ATOM 832 C CA . SER A 1 102 ? -1.749 9.227 -24.184 1.00 56.47 102 SER A CA 1
ATOM 833 C C . SER A 1 102 ? -1.834 8.131 -23.095 1.00 56.47 102 SER A C 1
ATOM 835 O O . SER A 1 102 ? -2.750 7.309 -23.083 1.00 56.47 102 SER A O 1
ATOM 837 N N . GLN A 1 103 ? -0.865 8.122 -22.175 1.00 70.81 103 GLN A N 1
ATOM 838 C CA . GLN A 1 103 ? -0.765 7.189 -21.044 1.00 70.81 103 GLN A CA 1
ATOM 839 C C . GLN A 1 103 ? -0.445 7.957 -19.754 1.00 70.81 103 GLN A C 1
ATOM 841 O O . GLN A 1 103 ? 0.530 7.662 -19.065 1.00 70.81 103 GLN A O 1
ATOM 846 N N . GLU A 1 104 ? -1.236 8.976 -19.426 1.00 83.00 104 GLU A N 1
ATOM 847 C CA . GLU A 1 104 ? -0.965 9.856 -18.279 1.00 83.00 104 GLU A CA 1
ATOM 848 C C . GLU A 1 104 ? -0.930 9.075 -16.957 1.00 83.00 104 GLU A C 1
ATOM 850 O O . GLU A 1 104 ? 0.084 9.099 -16.260 1.00 83.00 104 GLU A O 1
ATOM 855 N N . VAL A 1 105 ? -1.970 8.284 -16.662 1.00 85.38 105 VAL A N 1
ATOM 856 C CA . VAL A 1 105 ? -2.045 7.482 -15.427 1.00 85.38 105 VAL A CA 1
ATOM 857 C C . VAL A 1 105 ? -0.950 6.404 -15.356 1.00 85.38 105 VAL A C 1
ATOM 859 O O . VAL A 1 105 ? -0.253 6.355 -14.339 1.00 85.38 105 VAL A O 1
ATOM 862 N N . PRO A 1 106 ? -0.700 5.579 -16.397 1.00 83.88 106 PRO A N 1
ATOM 863 C CA . PRO A 1 106 ? 0.434 4.650 -16.387 1.00 83.88 106 PRO A CA 1
ATOM 864 C C . PRO A 1 106 ? 1.796 5.335 -16.207 1.00 83.88 106 PRO A C 1
ATOM 866 O O . PRO A 1 106 ? 2.659 4.804 -15.508 1.00 83.88 106 PRO A O 1
ATOM 869 N N . THR A 1 107 ? 1.991 6.516 -16.801 1.00 83.75 107 THR A N 1
ATOM 870 C CA . THR A 1 107 ? 3.241 7.281 -16.676 1.00 83.75 107 THR A CA 1
ATOM 871 C C . THR A 1 107 ? 3.426 7.797 -15.252 1.00 83.75 107 THR A C 1
ATOM 873 O O . THR A 1 107 ? 4.487 7.603 -14.664 1.00 83.75 107 THR A O 1
ATOM 876 N N . ILE A 1 108 ? 2.386 8.385 -14.656 1.00 86.94 108 ILE A N 1
ATOM 877 C CA . ILE A 1 108 ? 2.417 8.857 -13.265 1.00 86.94 108 ILE A CA 1
ATOM 878 C C . ILE A 1 108 ? 2.659 7.692 -12.309 1.00 86.94 108 ILE A C 1
ATOM 880 O O . ILE A 1 108 ? 3.508 7.794 -11.425 1.00 86.94 108 ILE A O 1
ATOM 884 N N . ARG A 1 109 ? 1.982 6.555 -12.519 1.00 87.75 109 ARG A N 1
ATOM 885 C CA . ARG A 1 109 ? 2.211 5.329 -11.744 1.00 87.75 109 ARG A CA 1
ATOM 886 C C . ARG A 1 109 ? 3.674 4.902 -11.814 1.00 87.75 109 ARG A C 1
ATOM 888 O O . ARG A 1 109 ? 4.259 4.615 -10.774 1.00 87.75 109 ARG A O 1
ATOM 895 N N . PHE A 1 110 ? 4.266 4.877 -13.008 1.00 85.69 110 PHE A N 1
ATOM 896 C CA . PHE A 1 110 ? 5.668 4.505 -13.185 1.00 85.69 110 PHE A CA 1
ATOM 897 C C . PHE A 1 110 ? 6.618 5.460 -12.446 1.00 85.69 110 PHE A C 1
ATOM 899 O O . PHE A 1 110 ? 7.495 5.013 -11.704 1.00 85.69 110 PHE A O 1
ATOM 906 N N . ILE A 1 111 ? 6.428 6.774 -12.603 1.00 87.88 111 ILE A N 1
ATOM 907 C CA . ILE A 1 111 ? 7.277 7.781 -11.955 1.00 87.88 111 ILE A CA 1
ATOM 908 C C . ILE A 1 111 ? 7.157 7.686 -10.432 1.00 87.88 111 ILE A C 1
ATOM 910 O O . ILE A 1 111 ? 8.167 7.681 -9.726 1.00 87.88 111 ILE A O 1
ATOM 914 N N . PHE A 1 112 ? 5.933 7.558 -9.920 1.00 91.88 112 PHE A N 1
ATOM 915 C CA . PHE A 1 112 ? 5.684 7.411 -8.492 1.00 91.88 112 PHE A CA 1
ATOM 916 C C . PHE A 1 112 ? 6.341 6.142 -7.944 1.00 91.88 112 PHE A C 1
ATOM 918 O O . PHE A 1 112 ? 7.071 6.222 -6.958 1.00 91.88 112 PHE A O 1
ATOM 925 N N . LYS A 1 113 ? 6.139 4.982 -8.589 1.00 90.81 113 LYS A N 1
ATOM 926 C CA . LYS A 1 113 ? 6.765 3.720 -8.160 1.00 90.81 113 LYS A CA 1
ATOM 927 C C . LYS A 1 113 ? 8.286 3.803 -8.197 1.00 90.81 113 LYS A C 1
ATOM 929 O O . LYS A 1 113 ? 8.923 3.347 -7.258 1.00 90.81 113 LYS A O 1
ATOM 934 N N . SER A 1 114 ? 8.862 4.453 -9.206 1.00 90.38 114 SER A N 1
ATOM 935 C CA . SER A 1 114 ? 10.310 4.673 -9.288 1.00 90.38 114 SER A CA 1
ATOM 936 C C . SER A 1 114 ? 10.829 5.515 -8.116 1.00 90.38 114 SER A C 1
ATOM 938 O O . SER A 1 114 ? 11.801 5.130 -7.471 1.00 90.38 114 SER A O 1
ATOM 940 N N . ARG A 1 115 ? 10.158 6.626 -7.768 1.00 93.25 115 ARG A N 1
ATOM 941 C CA . ARG A 1 115 ? 10.523 7.436 -6.587 1.00 93.25 115 ARG A CA 1
ATOM 942 C C . ARG A 1 115 ? 10.360 6.650 -5.285 1.00 93.25 115 ARG A C 1
ATOM 944 O O . ARG A 1 115 ? 11.238 6.709 -4.431 1.00 93.25 115 ARG A O 1
ATOM 951 N N . LEU A 1 116 ? 9.289 5.869 -5.160 1.00 95.19 116 LEU A N 1
ATOM 952 C CA . LEU A 1 116 ? 9.067 4.996 -4.009 1.00 95.19 116 LEU A CA 1
ATOM 953 C C . LEU A 1 116 ? 10.171 3.933 -3.873 1.00 95.19 116 LEU A C 1
ATOM 955 O O . LEU A 1 116 ? 10.643 3.689 -2.769 1.00 95.19 116 LEU A O 1
ATOM 959 N N . THR A 1 117 ? 10.639 3.352 -4.981 1.00 93.88 117 THR A N 1
ATOM 960 C CA . THR A 1 117 ? 11.782 2.424 -5.010 1.00 93.88 117 THR A CA 1
ATOM 961 C C . THR A 1 117 ? 13.049 3.063 -4.448 1.00 93.88 117 THR A C 1
ATOM 963 O O . THR A 1 117 ? 13.749 2.421 -3.672 1.00 93.88 117 THR A O 1
ATOM 966 N N . PHE A 1 118 ? 13.333 4.328 -4.775 1.00 94.50 118 PHE A N 1
ATOM 967 C CA . PHE A 1 118 ? 14.485 5.031 -4.201 1.00 94.50 118 PHE A CA 1
ATOM 968 C C . PHE A 1 118 ? 14.339 5.272 -2.694 1.00 94.50 118 PHE A C 1
ATOM 970 O O . PHE A 1 118 ? 15.297 5.046 -1.961 1.00 94.50 118 PHE A O 1
ATOM 977 N N . ILE A 1 119 ? 13.143 5.640 -2.220 1.00 97.06 119 ILE A N 1
ATOM 978 C CA . ILE A 1 119 ? 12.867 5.788 -0.779 1.00 97.06 119 ILE A CA 1
ATOM 979 C C . ILE A 1 119 ? 13.089 4.455 -0.048 1.00 97.06 119 ILE A C 1
ATOM 981 O O . ILE A 1 119 ? 13.700 4.420 1.019 1.00 97.06 119 ILE A O 1
ATOM 985 N N . LEU A 1 120 ? 12.626 3.343 -0.628 1.00 95.81 120 LEU A N 1
ATOM 986 C CA . LEU A 1 120 ? 12.852 2.010 -0.067 1.00 95.81 120 LEU A CA 1
ATOM 987 C C . LEU A 1 120 ? 14.334 1.625 -0.071 1.00 95.81 120 LEU A C 1
ATOM 989 O O . LEU A 1 120 ? 14.816 1.060 0.908 1.00 95.81 120 LEU A O 1
ATOM 993 N N . ALA A 1 121 ? 15.070 1.944 -1.137 1.00 93.94 121 ALA A N 1
ATOM 994 C CA . ALA A 1 121 ? 16.509 1.712 -1.193 1.00 93.94 121 ALA A CA 1
ATOM 995 C C . ALA A 1 121 ? 17.242 2.476 -0.078 1.00 93.94 121 ALA A C 1
ATOM 997 O O . ALA A 1 121 ? 18.065 1.890 0.622 1.00 93.94 121 ALA A O 1
ATOM 998 N N . GLU A 1 122 ? 16.901 3.750 0.134 1.00 94.62 122 GLU A N 1
ATOM 999 C CA . GLU A 1 122 ? 17.448 4.571 1.221 1.00 94.62 122 GLU A CA 1
ATOM 1000 C C . GLU A 1 122 ? 17.111 3.998 2.601 1.00 94.62 122 GLU A C 1
ATOM 1002 O O . GLU A 1 122 ? 17.990 3.887 3.454 1.00 94.62 122 GLU A O 1
ATOM 1007 N N . PHE A 1 123 ? 15.877 3.528 2.794 1.00 94.69 123 PHE A N 1
ATOM 1008 C CA . PHE A 1 123 ? 15.476 2.838 4.017 1.00 94.69 123 PHE A CA 1
ATOM 1009 C C . PHE A 1 123 ? 16.314 1.583 4.292 1.00 94.69 123 PHE A C 1
ATOM 1011 O O . PHE A 1 123 ? 16.777 1.384 5.414 1.00 94.69 123 PHE A O 1
ATOM 1018 N N . PHE A 1 124 ? 16.537 0.729 3.290 1.00 91.75 124 PHE A N 1
ATOM 1019 C CA . PHE A 1 124 ? 17.352 -0.472 3.483 1.00 91.75 124 PHE A CA 1
ATOM 1020 C C . PHE A 1 124 ? 18.830 -0.147 3.705 1.00 91.75 124 PHE A C 1
ATOM 1022 O O . PHE A 1 124 ? 19.449 -0.790 4.547 1.00 91.75 124 PHE A O 1
ATOM 1029 N N . MET A 1 125 ? 19.379 0.873 3.039 1.00 89.88 125 MET A N 1
ATOM 1030 C CA . MET A 1 125 ? 20.735 1.352 3.332 1.00 89.88 125 MET A CA 1
ATOM 1031 C C . MET A 1 125 ? 20.855 1.860 4.772 1.00 89.88 125 MET A C 1
ATOM 1033 O O . MET A 1 125 ? 21.852 1.586 5.436 1.00 89.88 125 MET A O 1
ATOM 1037 N N . LEU A 1 126 ? 19.835 2.564 5.275 1.00 89.00 126 LEU A N 1
ATOM 1038 C CA . LEU A 1 126 ? 19.782 2.983 6.673 1.00 89.00 126 LEU A CA 1
ATOM 1039 C C . LEU A 1 126 ? 19.828 1.765 7.605 1.00 89.00 126 LEU A C 1
ATOM 1041 O O . LEU A 1 126 ? 20.673 1.729 8.494 1.00 89.00 126 LEU A O 1
ATOM 1045 N N . LEU A 1 127 ? 18.997 0.743 7.358 1.00 85.75 127 LEU A N 1
ATOM 1046 C CA . LEU A 1 127 ? 18.993 -0.503 8.139 1.00 85.75 127 LEU A CA 1
ATOM 1047 C C . LEU A 1 127 ? 20.328 -1.258 8.096 1.00 85.75 127 LEU A C 1
ATOM 1049 O O . LEU A 1 127 ? 20.749 -1.790 9.118 1.00 85.75 127 LEU A O 1
ATOM 1053 N N . GLU A 1 128 ? 20.993 -1.311 6.942 1.00 82.38 128 GLU A N 1
ATOM 1054 C CA . GLU A 1 128 ? 22.289 -1.984 6.778 1.00 82.38 128 GLU A CA 1
ATOM 1055 C C . GLU A 1 128 ? 23.426 -1.268 7.529 1.00 82.38 128 GLU A C 1
ATOM 1057 O O . GLU A 1 128 ? 24.358 -1.920 7.999 1.00 82.38 128 GLU A O 1
ATOM 1062 N N . ASN A 1 129 ? 23.340 0.058 7.681 1.00 75.00 129 ASN A N 1
ATOM 1063 C CA . ASN A 1 129 ? 24.335 0.861 8.398 1.00 75.00 129 ASN A CA 1
ATOM 1064 C C . ASN A 1 129 ? 24.169 0.823 9.927 1.00 75.00 129 ASN A C 1
ATOM 1066 O O . ASN A 1 129 ? 25.078 1.231 10.652 1.00 75.00 129 ASN A O 1
ATOM 1070 N N . ILE A 1 130 ? 23.035 0.334 10.432 1.00 72.19 130 ILE A N 1
ATOM 1071 C CA . ILE A 1 130 ? 22.780 0.220 11.868 1.00 72.19 130 ILE A CA 1
ATOM 1072 C C . ILE A 1 130 ? 23.455 -1.055 12.384 1.00 72.19 130 ILE A C 1
ATOM 1074 O O . ILE A 1 130 ? 22.931 -2.165 12.287 1.00 72.19 130 ILE A O 1
ATOM 1078 N N . SER A 1 131 ? 24.641 -0.906 12.974 1.00 55.66 131 SER A N 1
ATOM 1079 C CA . SER A 1 131 ? 25.331 -1.986 13.682 1.00 55.66 131 SER A CA 1
ATOM 1080 C C . SER A 1 131 ? 24.721 -2.199 15.075 1.00 55.66 131 SER A C 1
ATOM 1082 O O . SER A 1 131 ? 25.336 -1.859 16.084 1.00 55.66 131 SER A O 1
ATOM 1084 N N . GLY A 1 132 ? 23.498 -2.731 15.141 1.00 63.81 132 GLY A N 1
ATOM 1085 C CA . GLY A 1 132 ? 22.817 -3.040 16.402 1.00 63.81 132 GLY A CA 1
ATOM 1086 C C . GLY A 1 132 ? 21.456 -2.365 16.544 1.00 63.81 132 GLY A C 1
ATOM 1087 O O . GLY A 1 132 ? 20.544 -2.653 15.775 1.00 63.81 132 GLY A O 1
ATOM 1088 N N . HIS A 1 133 ? 21.280 -1.548 17.583 1.00 60.09 133 HIS A N 1
ATOM 1089 C CA . HIS A 1 133 ? 20.001 -0.901 17.889 1.00 60.09 133 HIS A CA 1
ATOM 1090 C C . HIS A 1 133 ? 19.850 0.408 17.119 1.00 60.09 133 HIS A C 1
ATOM 1092 O O . HIS A 1 133 ? 20.808 1.166 16.983 1.00 60.09 133 HIS A O 1
ATOM 1098 N N . LEU A 1 134 ? 18.637 0.676 16.634 1.00 62.62 134 LEU A N 1
ATOM 1099 C CA . LEU A 1 134 ? 18.304 1.957 16.021 1.00 62.62 134 LEU A CA 1
ATOM 1100 C C . LEU A 1 134 ? 18.404 3.061 17.083 1.00 62.62 134 LEU A C 1
ATOM 1102 O O . LEU A 1 134 ? 17.634 3.075 18.043 1.00 62.62 134 LEU A O 1
ATOM 1106 N N . GLU A 1 135 ? 19.343 3.989 16.913 1.00 68.12 135 GLU A N 1
ATOM 1107 C CA . GLU A 1 135 ? 19.379 5.213 17.714 1.00 68.12 135 GLU A CA 1
ATOM 1108 C C . GLU A 1 135 ? 18.172 6.105 17.366 1.00 68.12 135 GLU A C 1
ATOM 1110 O O . GLU A 1 135 ? 17.602 6.026 16.272 1.00 68.12 135 GLU A O 1
ATOM 1115 N N . SER A 1 136 ? 17.779 6.993 18.282 1.00 71.56 136 SER A N 1
ATOM 1116 C CA . SER A 1 136 ? 16.643 7.915 18.095 1.00 71.56 136 SER A CA 1
ATOM 1117 C C . SER A 1 136 ? 16.762 8.782 16.828 1.00 71.56 136 SER A C 1
ATOM 1119 O O . SER A 1 136 ? 15.758 9.101 16.181 1.00 71.56 136 SER A O 1
ATOM 1121 N N . GLU A 1 137 ? 17.990 9.107 16.421 1.00 75.88 137 GLU A N 1
ATOM 1122 C CA . GLU A 1 137 ? 18.289 9.808 15.172 1.00 75.88 137 GLU A CA 1
ATOM 1123 C C . GL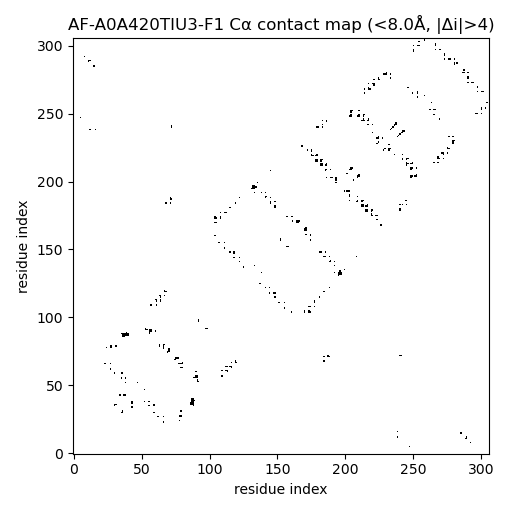U A 1 137 ? 17.921 8.971 13.938 1.00 75.88 137 GLU A C 1
ATOM 1125 O O . GLU A 1 137 ? 17.282 9.473 13.013 1.00 75.88 137 GLU A O 1
ATOM 1130 N N . SER A 1 138 ? 18.225 7.671 13.948 1.00 80.38 138 SER A N 1
ATOM 1131 C CA . SER A 1 138 ? 17.878 6.762 12.849 1.00 80.38 138 SER A CA 1
ATOM 1132 C C . SER A 1 138 ? 16.359 6.609 12.706 1.00 80.38 138 SER A C 1
ATOM 1134 O O . SER A 1 138 ? 15.836 6.589 11.594 1.00 80.38 138 SER A O 1
ATOM 1136 N N . PHE A 1 139 ? 15.611 6.588 13.816 1.00 85.12 139 PHE A N 1
ATOM 1137 C CA . PHE A 1 139 ? 14.145 6.539 13.762 1.00 85.12 139 PHE A CA 1
ATOM 1138 C C . PHE A 1 139 ? 13.559 7.828 13.166 1.00 85.12 139 PHE A C 1
ATOM 1140 O O . PHE A 1 139 ? 12.603 7.792 12.390 1.00 85.12 139 PHE A O 1
ATOM 1147 N N . THR A 1 140 ? 14.181 8.971 13.464 1.00 87.88 140 THR A N 1
ATOM 1148 C CA . THR A 1 140 ? 13.826 10.265 12.862 1.00 87.88 140 THR A CA 1
ATOM 1149 C C . THR A 1 140 ? 14.047 10.258 11.346 1.00 87.88 140 THR A C 1
ATOM 1151 O O . THR A 1 140 ? 13.212 10.775 10.603 1.00 87.88 140 THR A O 1
ATOM 1154 N N . GLN A 1 141 ? 15.112 9.612 10.864 1.00 91.31 141 GLN A N 1
ATOM 1155 C CA . GLN A 1 141 ? 15.346 9.434 9.427 1.00 91.31 141 GLN A CA 1
ATOM 1156 C C . GLN A 1 141 ? 14.281 8.533 8.781 1.00 91.31 141 GLN A C 1
ATOM 1158 O O . GLN A 1 141 ? 13.756 8.876 7.723 1.00 91.31 141 GLN A O 1
ATOM 1163 N N . VAL A 1 142 ? 13.861 7.443 9.438 1.00 93.06 142 VAL A N 1
ATOM 1164 C CA . VAL A 1 142 ? 12.742 6.608 8.950 1.00 93.06 142 VAL A CA 1
ATOM 1165 C C . VAL A 1 142 ? 11.444 7.415 8.855 1.00 93.06 142 VAL A C 1
ATOM 1167 O O . VAL A 1 142 ? 10.719 7.304 7.863 1.00 93.06 142 VAL A O 1
ATOM 1170 N N . LEU A 1 143 ? 11.149 8.259 9.849 1.00 93.19 143 LEU A N 1
ATOM 1171 C CA . LEU A 1 143 ? 9.996 9.162 9.803 1.00 93.19 143 LEU A CA 1
ATOM 1172 C C . LEU A 1 143 ? 10.092 10.151 8.636 1.00 93.19 143 LEU A C 1
ATOM 1174 O O . LEU A 1 143 ? 9.088 10.381 7.961 1.00 93.19 143 LEU A O 1
ATOM 1178 N N . ALA A 1 144 ? 11.281 10.693 8.363 1.00 95.56 144 ALA A N 1
ATOM 1179 C CA . ALA A 1 144 ? 11.506 11.575 7.222 1.00 95.56 144 ALA A CA 1
ATOM 1180 C C . ALA A 1 144 ? 11.246 10.855 5.889 1.00 95.56 144 ALA A C 1
ATOM 1182 O O . ALA A 1 144 ? 10.554 11.399 5.032 1.00 95.56 144 ALA A O 1
ATOM 1183 N N . LEU A 1 145 ? 11.704 9.609 5.732 1.00 97.50 145 LEU A N 1
ATOM 1184 C CA . LEU A 1 145 ? 11.402 8.790 4.551 1.00 97.50 145 LEU A CA 1
ATOM 1185 C C . LEU A 1 145 ? 9.898 8.516 4.408 1.00 97.50 145 LEU A C 1
ATOM 1187 O O . LEU A 1 145 ? 9.343 8.620 3.316 1.00 97.50 145 LEU A O 1
ATOM 1191 N N . CYS A 1 146 ? 9.205 8.228 5.512 1.00 97.19 146 CYS A N 1
ATOM 1192 C CA . CYS A 1 146 ? 7.750 8.069 5.500 1.00 97.19 146 CYS A CA 1
ATOM 1193 C C . CYS A 1 146 ? 7.035 9.365 5.091 1.00 97.19 146 CYS A C 1
ATOM 1195 O O . CYS A 1 146 ? 6.043 9.316 4.363 1.00 97.19 146 CYS A O 1
ATOM 1197 N N . GLN A 1 147 ? 7.536 10.524 5.529 1.00 97.19 147 GLN A N 1
ATOM 1198 C CA . GLN A 1 147 ? 7.006 11.824 5.125 1.00 97.19 147 GLN A CA 1
ATOM 1199 C C . GLN A 1 147 ? 7.232 12.086 3.632 1.00 97.19 147 GLN A C 1
ATOM 1201 O O . GLN A 1 147 ? 6.308 12.537 2.961 1.00 97.19 147 GLN A O 1
ATOM 1206 N N . GLN A 1 148 ? 8.387 11.707 3.076 1.00 97.62 148 GLN A N 1
ATOM 1207 C CA . GLN A 1 148 ? 8.622 11.808 1.632 1.00 97.62 148 GLN A CA 1
ATOM 1208 C C . GLN A 1 148 ? 7.570 11.034 0.825 1.00 97.62 148 GLN A C 1
ATOM 1210 O O . GLN A 1 148 ? 7.125 11.513 -0.213 1.00 97.62 148 GLN A O 1
ATOM 1215 N N . ILE A 1 149 ? 7.107 9.873 1.307 1.00 97.44 149 ILE A N 1
ATOM 1216 C CA . ILE A 1 149 ? 6.028 9.118 0.646 1.00 97.44 149 ILE A CA 1
ATOM 1217 C C . ILE A 1 149 ? 4.710 9.910 0.646 1.00 97.44 149 ILE A C 1
ATOM 1219 O O . ILE A 1 149 ? 3.992 9.900 -0.353 1.00 97.44 149 ILE A O 1
ATOM 1223 N N . TYR A 1 150 ? 4.382 10.628 1.725 1.00 95.00 150 TYR A N 1
ATOM 1224 C CA . TYR A 1 150 ? 3.226 11.536 1.736 1.00 95.00 150 TYR A CA 1
ATOM 1225 C C . TYR A 1 150 ? 3.379 12.676 0.741 1.00 95.00 150 TYR A C 1
ATOM 1227 O O . TYR A 1 150 ? 2.437 12.985 0.007 1.00 95.00 150 TYR A O 1
ATOM 1235 N N . ASP A 1 151 ? 4.563 13.277 0.716 1.00 95.06 151 ASP A N 1
ATOM 1236 C CA . ASP A 1 151 ? 4.862 14.387 -0.174 1.00 95.06 151 ASP A CA 1
ATOM 1237 C C . ASP A 1 151 ? 4.763 13.936 -1.638 1.00 95.06 151 ASP A C 1
ATOM 1239 O O . ASP A 1 151 ? 4.218 14.674 -2.448 1.00 95.06 151 ASP A O 1
ATOM 1243 N N . LEU A 1 152 ? 5.110 12.682 -1.969 1.00 94.81 152 LEU A N 1
ATOM 1244 C CA . LEU A 1 152 ? 4.856 12.119 -3.302 1.00 94.81 152 LEU A CA 1
ATOM 1245 C C . LEU A 1 152 ? 3.371 12.145 -3.691 1.00 94.81 152 LEU A C 1
ATOM 1247 O O . LEU A 1 152 ? 3.051 12.505 -4.822 1.00 94.81 152 LEU A O 1
ATOM 1251 N N . TYR A 1 153 ? 2.451 11.769 -2.798 1.00 93.88 153 TYR A N 1
ATOM 1252 C CA . TYR A 1 153 ? 1.016 11.806 -3.123 1.00 93.88 153 TYR A CA 1
ATOM 1253 C C . TYR A 1 153 ? 0.526 13.230 -3.393 1.00 93.88 153 TYR A C 1
ATOM 1255 O O . TYR A 1 153 ? -0.327 13.426 -4.260 1.00 93.88 153 TYR A O 1
ATOM 1263 N N . LYS A 1 154 ? 1.082 14.210 -2.672 1.00 92.62 154 LYS A N 1
ATOM 1264 C CA . LYS A 1 154 ? 0.759 15.630 -2.822 1.00 92.62 154 LYS A CA 1
ATOM 1265 C C . LYS A 1 154 ? 1.380 16.233 -4.083 1.00 92.62 154 LYS A C 1
ATOM 1267 O O . LYS A 1 154 ? 0.672 16.885 -4.842 1.00 92.62 154 LYS A O 1
ATOM 1272 N N . ASP A 1 155 ? 2.669 16.002 -4.313 1.00 92.00 155 ASP A N 1
ATOM 1273 C CA . ASP A 1 155 ? 3.431 16.517 -5.457 1.00 92.00 155 ASP A CA 1
ATOM 1274 C C . ASP A 1 155 ? 2.814 16.081 -6.789 1.00 92.00 155 ASP A C 1
ATOM 1276 O O . ASP A 1 155 ? 2.791 16.847 -7.750 1.00 92.00 155 ASP A O 1
ATOM 1280 N N . TRP A 1 156 ? 2.307 14.846 -6.840 1.00 89.75 156 TRP A N 1
ATOM 1281 C CA . TRP A 1 156 ? 1.686 14.266 -8.031 1.00 89.75 156 TRP A CA 1
ATOM 1282 C C . TRP A 1 156 ? 0.159 14.387 -8.057 1.00 89.75 156 TRP A C 1
ATOM 1284 O O . TRP A 1 156 ? -0.467 13.864 -8.977 1.00 89.75 156 TRP A O 1
ATOM 1294 N N . ASP A 1 157 ? -0.432 15.058 -7.064 1.00 90.56 157 ASP A N 1
ATOM 1295 C CA . ASP A 1 157 ? -1.872 15.304 -6.924 1.00 90.56 157 ASP A CA 1
ATOM 1296 C C . ASP A 1 157 ? -2.742 14.054 -7.172 1.00 90.56 157 ASP A C 1
ATOM 1298 O O . ASP A 1 157 ? -3.722 14.053 -7.923 1.00 90.56 157 ASP A O 1
ATOM 1302 N N . ILE A 1 158 ? -2.341 12.932 -6.562 1.00 91.25 158 ILE A N 1
ATOM 1303 C CA . ILE A 1 158 ? -2.926 11.606 -6.826 1.00 91.25 158 ILE A CA 1
ATOM 1304 C C . ILE A 1 158 ? -4.431 11.570 -6.524 1.00 91.25 158 ILE A C 1
ATOM 1306 O O . ILE A 1 158 ? -5.176 10.827 -7.166 1.00 91.25 158 ILE A O 1
ATOM 1310 N N . ASP A 1 159 ? -4.907 12.382 -5.581 1.00 89.25 159 ASP A N 1
ATOM 1311 C CA . ASP A 1 159 ? -6.328 12.446 -5.235 1.00 89.25 159 ASP A CA 1
ATOM 1312 C C . ASP A 1 159 ? -7.176 13.107 -6.334 1.00 89.25 159 ASP A C 1
ATOM 1314 O O . ASP A 1 159 ? -8.292 12.647 -6.615 1.00 89.25 159 ASP A O 1
ATOM 1318 N N . THR A 1 160 ? -6.638 14.107 -7.038 1.00 90.44 160 THR A N 1
ATOM 1319 C CA . THR A 1 160 ? -7.284 14.664 -8.234 1.00 90.44 160 THR A CA 1
ATOM 1320 C C . THR A 1 160 ? -7.350 13.621 -9.346 1.00 90.44 160 THR A C 1
ATOM 1322 O O . THR A 1 160 ? -8.419 13.430 -9.930 1.00 90.44 160 THR A O 1
ATOM 1325 N N . TRP A 1 161 ? -6.270 12.864 -9.578 1.00 89.56 161 TRP A N 1
ATOM 1326 C CA . TRP A 1 161 ? -6.260 11.770 -10.561 1.00 89.56 161 TRP A CA 1
ATOM 1327 C C . TRP A 1 161 ? -7.283 10.679 -10.249 1.00 89.56 161 TRP A C 1
ATOM 1329 O O . TRP A 1 161 ? -7.962 10.190 -11.152 1.00 89.56 161 TRP A O 1
ATOM 1339 N N . LYS A 1 162 ? -7.442 10.309 -8.973 1.00 87.81 162 LYS A N 1
ATOM 1340 C CA . LYS A 1 162 ? -8.475 9.348 -8.548 1.00 87.81 162 LYS A CA 1
ATOM 1341 C C . LYS A 1 162 ? -9.876 9.847 -8.862 1.00 87.81 162 LYS A C 1
ATOM 1343 O O . LYS A 1 162 ? -10.727 9.065 -9.278 1.00 87.81 162 LYS A O 1
ATOM 1348 N N . THR A 1 163 ? -10.110 11.138 -8.650 1.00 88.25 163 THR A N 1
ATOM 1349 C CA . THR A 1 163 ? -11.416 11.756 -8.883 1.00 88.25 163 THR A CA 1
ATOM 1350 C C . THR A 1 163 ? -11.727 11.827 -10.376 1.00 88.25 163 THR A C 1
ATOM 1352 O O . THR A 1 163 ? -12.822 11.443 -10.783 1.00 88.25 163 THR A O 1
ATOM 1355 N N . SER A 1 164 ? -10.763 12.250 -11.200 1.00 87.19 164 SER A N 1
ATOM 1356 C CA . SER A 1 164 ? -10.933 12.353 -12.655 1.00 87.19 164 SER A CA 1
ATOM 1357 C C . SER A 1 164 ? -11.014 10.993 -13.354 1.00 87.19 164 SER A C 1
ATOM 1359 O O . SER A 1 164 ? -11.694 10.868 -14.367 1.00 87.19 164 SER A O 1
ATOM 1361 N N . SER A 1 165 ? -10.373 9.961 -12.798 1.00 84.62 165 SER A N 1
ATOM 1362 C CA . SER A 1 165 ? -10.290 8.621 -13.399 1.00 84.62 165 SER A CA 1
ATOM 1363 C C . SER A 1 165 ? -11.298 7.622 -12.826 1.00 84.62 165 SER A C 1
ATOM 1365 O O . SER A 1 165 ? -11.155 6.420 -13.030 1.00 84.62 165 SER A O 1
ATOM 1367 N N . LYS A 1 166 ? -12.312 8.081 -12.081 1.00 81.00 166 LYS A N 1
ATOM 1368 C CA . LYS A 1 166 ? -13.239 7.197 -11.354 1.00 81.00 166 LYS A CA 1
ATOM 1369 C C . LYS A 1 166 ? -14.074 6.289 -12.268 1.00 81.00 166 LYS A C 1
ATOM 1371 O O . LYS A 1 166 ? -14.422 5.180 -11.874 1.00 81.00 166 LYS A O 1
ATOM 1376 N N . GLU A 1 167 ? -14.405 6.756 -13.469 1.00 83.69 167 GLU A N 1
ATOM 1377 C CA . GLU A 1 167 ? -15.201 5.990 -14.440 1.00 83.69 167 GLU A CA 1
ATOM 1378 C C . GLU A 1 167 ? -14.357 4.975 -15.228 1.00 83.69 167 GLU A C 1
ATOM 1380 O O . GLU A 1 167 ? -14.876 3.958 -15.695 1.00 83.69 167 GLU A O 1
ATOM 1385 N N . ASP A 1 168 ? -13.046 5.208 -15.327 1.00 86.50 168 ASP A N 1
ATOM 1386 C CA . ASP A 1 168 ? -12.109 4.279 -15.945 1.00 86.50 168 ASP A CA 1
ATOM 1387 C C . ASP A 1 168 ? -11.635 3.257 -14.907 1.00 86.50 168 ASP A C 1
ATOM 1389 O O . ASP A 1 168 ? -10.756 3.517 -14.084 1.00 86.50 168 ASP A O 1
ATOM 1393 N N . LYS A 1 169 ? -12.220 2.058 -14.960 1.00 83.44 169 LYS A N 1
ATOM 1394 C CA . LYS A 1 169 ? -11.912 0.973 -14.019 1.00 83.44 169 LYS A CA 1
ATOM 1395 C C . LYS A 1 169 ? -10.429 0.602 -13.997 1.00 83.44 169 LYS A C 1
ATOM 1397 O O . LYS A 1 169 ? -9.923 0.251 -12.935 1.00 83.44 169 LYS A O 1
ATOM 1402 N N . LEU A 1 170 ? -9.735 0.661 -15.136 1.00 84.19 170 LEU A N 1
ATOM 1403 C CA . LEU A 1 170 ? -8.320 0.301 -15.202 1.00 84.19 170 LEU A CA 1
ATOM 1404 C C . LEU A 1 170 ? -7.470 1.368 -14.512 1.00 84.19 170 LEU A C 1
ATOM 1406 O O . LEU A 1 170 ? -6.622 1.037 -13.684 1.00 84.19 170 LEU A O 1
ATOM 1410 N N . HIS A 1 171 ? -7.719 2.643 -14.809 1.00 86.69 171 HIS A N 1
ATOM 1411 C CA . HIS A 1 171 ? -7.009 3.744 -14.160 1.00 86.69 171 HIS A CA 1
ATOM 1412 C C . HIS A 1 171 ? -7.331 3.842 -12.667 1.00 86.69 171 HIS A C 1
ATOM 1414 O O . HIS A 1 171 ? -6.421 4.022 -11.858 1.00 86.69 171 HIS A O 1
ATOM 1420 N N . SER A 1 172 ? -8.594 3.660 -12.280 1.00 86.75 172 SER A N 1
ATOM 1421 C CA . SER A 1 172 ? -8.994 3.636 -10.874 1.00 86.75 172 SER A CA 1
ATOM 1422 C C . SER A 1 172 ? -8.299 2.502 -10.114 1.00 86.75 172 SER A C 1
ATOM 1424 O O . SER A 1 172 ? -7.720 2.738 -9.050 1.00 86.75 172 SER A O 1
ATOM 1426 N N . TRP A 1 173 ? -8.231 1.307 -10.712 1.00 86.88 173 TRP A N 1
ATOM 1427 C CA . TRP A 1 173 ? -7.480 0.180 -10.162 1.00 86.88 173 TRP A CA 1
ATOM 1428 C C . TRP A 1 173 ? -5.981 0.489 -10.022 1.00 86.88 173 TRP A C 1
ATOM 1430 O O . TRP A 1 173 ? -5.407 0.258 -8.960 1.00 86.88 173 TRP A O 1
ATOM 1440 N N . MET A 1 174 ? -5.347 1.077 -11.045 1.00 87.56 174 MET A N 1
ATOM 1441 C CA . MET A 1 174 ? -3.927 1.463 -11.009 1.00 87.56 174 MET A C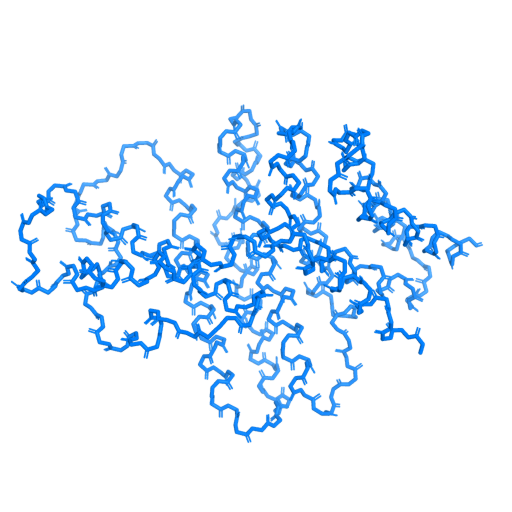A 1
ATOM 1442 C C . MET A 1 174 ? -3.614 2.486 -9.909 1.00 87.56 174 MET A C 1
ATOM 1444 O O . MET A 1 174 ? -2.574 2.398 -9.255 1.00 87.56 174 MET A O 1
ATOM 1448 N N . LEU A 1 175 ? -4.496 3.463 -9.695 1.00 91.25 175 LEU A N 1
ATOM 1449 C CA . LEU A 1 175 ? -4.329 4.488 -8.663 1.00 91.25 175 LEU A CA 1
ATOM 1450 C C . LEU A 1 175 ? -4.589 3.931 -7.257 1.00 91.25 175 LEU A C 1
ATOM 1452 O O . LEU A 1 175 ? -3.950 4.362 -6.292 1.00 91.25 175 LEU A O 1
ATOM 1456 N N . ALA A 1 176 ? -5.487 2.955 -7.125 1.00 91.19 176 ALA A N 1
ATOM 1457 C CA . ALA A 1 176 ? -5.688 2.234 -5.877 1.00 91.19 176 ALA A CA 1
ATOM 1458 C C . ALA A 1 176 ? -4.494 1.319 -5.545 1.00 91.19 176 ALA A C 1
ATOM 1460 O O . ALA A 1 176 ? -4.013 1.380 -4.416 1.00 91.19 176 ALA A O 1
ATOM 1461 N N . ASP A 1 177 ? -3.950 0.576 -6.522 1.00 89.50 177 ASP A N 1
ATOM 1462 C CA . ASP A 1 177 ? -2.673 -0.161 -6.413 1.00 89.50 177 ASP A CA 1
ATOM 1463 C C . ASP A 1 177 ? -1.568 0.761 -5.883 1.00 89.50 177 ASP A C 1
ATOM 1465 O O . ASP A 1 177 ? -0.938 0.480 -4.864 1.00 89.50 177 ASP A O 1
ATOM 1469 N N . LEU A 1 178 ? -1.402 1.924 -6.517 1.00 92.06 178 LEU A N 1
ATOM 1470 C CA . LEU A 1 178 ? -0.407 2.917 -6.119 1.00 92.06 178 LEU A CA 1
ATOM 1471 C C . LEU A 1 178 ? -0.614 3.432 -4.689 1.00 92.06 178 LEU A C 1
ATOM 1473 O O . LEU A 1 178 ? 0.347 3.631 -3.947 1.00 92.06 178 LEU A O 1
ATOM 1477 N N . THR A 1 179 ? -1.870 3.648 -4.295 1.00 94.94 179 THR A N 1
ATOM 1478 C CA . THR A 1 179 ? -2.243 4.108 -2.949 1.00 94.94 179 THR A CA 1
ATOM 1479 C C . THR A 1 179 ? -1.908 3.063 -1.895 1.00 94.94 179 THR A C 1
ATOM 1481 O O . THR A 1 179 ? -1.312 3.384 -0.871 1.00 94.94 179 THR A O 1
ATOM 1484 N N . ILE A 1 180 ? -2.263 1.805 -2.147 1.00 94.50 180 ILE A N 1
ATOM 1485 C CA . ILE A 1 180 ? -1.987 0.718 -1.212 1.00 94.50 180 ILE A CA 1
ATOM 1486 C C . ILE A 1 180 ? -0.477 0.509 -1.109 1.00 94.50 180 ILE A C 1
ATOM 1488 O O . ILE A 1 180 ? 0.036 0.485 0.005 1.00 94.50 180 ILE A O 1
ATOM 1492 N N . ALA A 1 181 ? 0.244 0.437 -2.232 1.00 91.69 181 ALA A N 1
ATOM 1493 C CA . ALA A 1 181 ? 1.686 0.204 -2.250 1.00 91.69 181 ALA A CA 1
ATOM 1494 C C . ALA A 1 181 ? 2.466 1.245 -1.425 1.00 91.69 181 ALA A C 1
ATOM 1496 O O . ALA A 1 181 ? 3.237 0.872 -0.540 1.00 91.69 181 ALA A O 1
ATOM 1497 N N . GLY A 1 182 ? 2.242 2.544 -1.656 1.00 95.50 182 GLY A N 1
ATOM 1498 C CA . GLY A 1 182 ? 2.980 3.597 -0.949 1.00 95.50 182 GLY A CA 1
ATOM 1499 C C . GLY A 1 182 ? 2.630 3.686 0.536 1.00 95.50 182 GLY A C 1
ATOM 1500 O O . GLY A 1 182 ? 3.526 3.668 1.381 1.00 95.50 182 GLY A O 1
ATOM 1501 N N . TYR A 1 183 ? 1.343 3.698 0.897 1.00 97.31 183 TYR A N 1
ATOM 1502 C CA . TYR A 1 183 ? 0.965 3.739 2.314 1.00 97.31 183 TYR A CA 1
ATOM 1503 C C . TYR A 1 183 ? 1.326 2.461 3.074 1.00 97.31 183 TYR A C 1
ATOM 1505 O O . TYR A 1 183 ? 1.617 2.525 4.270 1.00 97.31 183 TYR A O 1
ATOM 1513 N N . LYS A 1 184 ? 1.390 1.307 2.402 1.00 94.31 184 LYS A N 1
ATOM 1514 C CA . LYS A 1 184 ? 1.943 0.092 3.004 1.00 94.31 184 LYS A CA 1
ATOM 1515 C C . LYS A 1 184 ? 3.424 0.209 3.303 1.00 94.31 184 LYS A C 1
ATOM 1517 O O . LYS A 1 184 ? 3.824 -0.214 4.386 1.00 94.31 184 LYS A O 1
ATOM 1522 N N . CYS A 1 185 ? 4.203 0.830 2.419 1.00 96.31 185 CYS A N 1
ATOM 1523 C CA . CYS A 1 185 ? 5.613 1.083 2.698 1.00 96.31 185 CYS A CA 1
ATOM 1524 C C . CYS A 1 185 ? 5.781 1.848 4.018 1.00 96.31 185 CYS A C 1
ATOM 1526 O O . CYS A 1 185 ? 6.565 1.426 4.856 1.00 96.31 185 CYS A O 1
ATOM 1528 N N . ILE A 1 186 ? 4.961 2.876 4.272 1.00 97.00 186 ILE A N 1
ATOM 1529 C CA . ILE A 1 186 ? 4.977 3.615 5.548 1.00 97.00 186 ILE A CA 1
ATOM 1530 C C . ILE A 1 186 ? 4.716 2.689 6.745 1.00 97.00 186 ILE A C 1
ATOM 1532 O O . ILE A 1 186 ? 5.480 2.698 7.708 1.00 97.00 186 ILE A O 1
ATOM 1536 N N . VAL A 1 187 ? 3.648 1.882 6.699 1.00 94.62 187 VAL A N 1
ATOM 1537 C CA . VAL A 1 187 ? 3.284 0.990 7.815 1.00 94.62 187 VAL A CA 1
ATOM 1538 C C . VAL A 1 187 ? 4.413 0.000 8.121 1.00 94.62 187 VAL A C 1
ATOM 1540 O O . VAL A 1 187 ? 4.803 -0.134 9.280 1.00 94.62 187 VAL A O 1
ATOM 1543 N N . PHE A 1 188 ? 4.974 -0.650 7.099 1.00 93.62 188 PHE A N 1
ATOM 1544 C CA . PHE A 1 188 ? 6.020 -1.655 7.290 1.00 93.62 188 PHE A CA 1
ATOM 1545 C C . PHE A 1 188 ? 7.390 -1.057 7.627 1.00 93.62 188 PHE A C 1
ATOM 1547 O O . PHE A 1 188 ? 8.094 -1.614 8.466 1.00 93.62 188 PHE A O 1
ATOM 1554 N N . MET A 1 189 ? 7.765 0.091 7.051 1.00 94.31 189 MET A N 1
ATOM 1555 C CA . MET A 1 189 ? 9.016 0.777 7.402 1.00 94.31 189 MET A CA 1
ATOM 1556 C C . MET A 1 189 ? 9.030 1.161 8.882 1.00 94.31 189 MET A C 1
ATOM 1558 O O . MET A 1 189 ? 10.008 0.899 9.582 1.00 94.31 189 MET A O 1
ATOM 1562 N N . LEU A 1 190 ? 7.919 1.712 9.383 1.00 92.00 190 LEU A N 1
ATOM 1563 C CA . LEU A 1 190 ? 7.776 2.054 10.798 1.00 92.00 190 LEU A CA 1
ATOM 1564 C C . LEU A 1 190 ? 7.763 0.811 11.683 1.00 92.00 190 LEU A C 1
ATOM 1566 O O . LEU A 1 190 ? 8.412 0.809 12.727 1.00 92.00 190 LEU A O 1
ATOM 1570 N N . HIS A 1 191 ? 7.066 -0.251 11.267 1.00 88.69 191 HIS A N 1
ATOM 1571 C CA . HIS A 1 191 ? 7.045 -1.511 12.009 1.00 88.69 191 HIS A CA 1
ATOM 1572 C C . HIS A 1 191 ? 8.463 -2.064 12.180 1.00 88.69 191 HIS A C 1
ATOM 1574 O O . HIS A 1 191 ? 8.924 -2.286 13.300 1.00 88.69 191 HIS A O 1
ATOM 1580 N N . LYS A 1 192 ? 9.203 -2.178 11.080 1.00 88.06 192 LYS A N 1
ATOM 1581 C CA . LYS A 1 192 ? 10.559 -2.730 11.058 1.00 88.06 192 LYS A CA 1
ATOM 1582 C C . LYS A 1 192 ? 11.566 -1.861 11.820 1.00 88.06 192 LYS A C 1
ATOM 1584 O O . LYS A 1 192 ? 12.443 -2.387 12.507 1.00 88.06 192 LYS A O 1
ATOM 1589 N N . ALA A 1 193 ? 11.407 -0.537 11.776 1.00 86.75 193 ALA A N 1
ATOM 1590 C CA . ALA A 1 193 ? 12.202 0.376 12.595 1.00 86.75 193 ALA A CA 1
ATOM 1591 C C . ALA A 1 193 ? 11.900 0.220 14.095 1.00 86.75 193 ALA A C 1
ATOM 1593 O O . ALA A 1 193 ? 12.822 0.210 14.911 1.00 86.75 193 ALA A O 1
ATOM 1594 N N . SER A 1 194 ? 10.626 0.031 14.463 1.00 81.25 194 SER A N 1
ATOM 1595 C CA . SER A 1 194 ? 10.226 -0.150 15.864 1.00 81.25 194 SER A CA 1
ATOM 1596 C C . SER A 1 194 ? 10.780 -1.442 16.475 1.00 81.25 194 SER A C 1
ATOM 1598 O O . SER A 1 194 ? 11.238 -1.419 17.611 1.00 81.25 194 SER A O 1
ATOM 1600 N N . LEU A 1 195 ? 10.849 -2.537 15.707 1.00 78.44 195 LEU A N 1
ATOM 1601 C CA . LEU A 1 195 ? 11.421 -3.809 16.173 1.00 78.44 195 LEU A CA 1
ATOM 1602 C C . LEU A 1 195 ? 12.931 -3.732 16.445 1.00 78.44 195 LEU A C 1
ATOM 1604 O O . LEU A 1 195 ? 13.453 -4.472 17.274 1.00 78.44 195 LEU A O 1
ATOM 1608 N N . THR A 1 196 ? 13.635 -2.840 15.748 1.00 71.25 196 THR A N 1
ATOM 1609 C CA . THR A 1 196 ? 15.093 -2.682 15.859 1.00 71.25 196 THR A CA 1
ATOM 1610 C C . THR A 1 196 ? 15.490 -1.679 16.959 1.00 71.25 196 THR A C 1
ATOM 1612 O O . THR A 1 196 ? 16.677 -1.499 17.236 1.00 71.25 196 THR A O 1
ATOM 1615 N N . THR A 1 197 ? 14.527 -1.019 17.617 1.00 62.91 197 THR A N 1
ATOM 1616 C CA . THR A 1 197 ? 14.809 0.021 18.619 1.00 62.91 197 THR A CA 1
ATOM 1617 C C . THR A 1 197 ? 14.539 -0.475 20.042 1.00 62.91 197 THR A C 1
ATOM 1619 O O . THR A 1 197 ? 13.398 -0.744 20.400 1.00 62.91 197 THR A O 1
ATOM 1622 N N . ALA A 1 198 ? 15.571 -0.559 20.887 1.00 55.12 198 ALA A N 1
ATOM 1623 C CA . ALA A 1 198 ? 15.434 -1.055 22.264 1.00 55.12 198 ALA A CA 1
ATOM 1624 C C . ALA A 1 198 ? 14.805 -0.042 23.247 1.00 55.12 198 ALA A C 1
ATOM 1626 O O . ALA A 1 198 ? 14.292 -0.439 24.292 1.00 55.12 198 ALA A O 1
ATOM 1627 N N . GLU A 1 199 ? 14.843 1.256 22.925 1.00 53.00 199 GLU A N 1
ATOM 1628 C CA . GLU A 1 199 ? 14.494 2.348 23.851 1.00 53.00 199 GLU A CA 1
ATOM 1629 C C . GLU A 1 199 ? 13.181 3.075 23.519 1.00 53.00 199 GLU A C 1
ATOM 1631 O O . GLU A 1 199 ? 12.723 3.895 24.314 1.00 53.00 199 GLU A O 1
ATOM 1636 N N . LEU A 1 200 ? 12.545 2.790 22.374 1.00 51.91 200 LEU A N 1
ATOM 1637 C CA . LEU A 1 200 ? 11.285 3.430 21.982 1.00 51.91 200 LEU A CA 1
ATOM 1638 C C . LEU A 1 200 ? 10.092 2.507 22.273 1.00 51.91 200 LEU A C 1
ATOM 1640 O O . LEU A 1 200 ? 9.803 1.612 21.483 1.00 51.91 200 LEU A O 1
ATOM 1644 N N . PRO A 1 201 ? 9.314 2.759 23.342 1.00 49.59 201 PRO A N 1
ATOM 1645 C CA . PRO A 1 201 ? 8.046 2.074 23.597 1.00 49.59 201 PRO A CA 1
ATOM 1646 C C . PRO A 1 201 ? 6.903 2.589 22.701 1.00 49.59 201 PRO A C 1
ATOM 1648 O O . PRO A 1 201 ? 5.730 2.465 23.055 1.00 49.59 201 PRO A O 1
ATOM 1651 N N . GLN A 1 202 ? 7.208 3.220 21.563 1.00 57.81 202 GLN A N 1
ATOM 1652 C CA . GLN A 1 202 ? 6.182 3.698 20.644 1.00 57.81 202 GLN A CA 1
ATOM 1653 C C . GLN A 1 202 ? 5.819 2.591 19.672 1.00 57.81 202 GLN A C 1
ATOM 1655 O O . GLN A 1 202 ? 6.396 2.441 18.597 1.00 57.81 202 GLN A O 1
ATOM 1660 N N . GLU A 1 203 ? 4.804 1.826 20.054 1.00 71.62 203 GLU A N 1
ATOM 1661 C CA . GLU A 1 203 ? 4.101 1.000 19.093 1.00 71.62 203 GLU A CA 1
ATOM 1662 C C . GLU A 1 203 ? 3.586 1.866 17.942 1.00 71.62 203 GLU A C 1
ATOM 1664 O O . GLU A 1 203 ? 2.961 2.909 18.153 1.00 71.62 203 GLU A O 1
ATOM 1669 N N . ILE A 1 204 ? 3.810 1.404 16.713 1.00 81.19 204 ILE A N 1
ATOM 1670 C CA . ILE A 1 204 ? 3.457 2.134 15.489 1.00 81.19 204 ILE A CA 1
ATOM 1671 C C . ILE A 1 204 ? 1.988 2.576 15.448 1.00 81.19 204 ILE A C 1
ATOM 1673 O O . ILE A 1 204 ? 1.668 3.599 14.852 1.00 81.19 204 ILE A O 1
ATOM 1677 N N . SER A 1 205 ? 1.105 1.852 16.141 1.00 79.81 205 SER A N 1
ATOM 1678 C CA . SER A 1 205 ? -0.328 2.142 16.287 1.00 79.81 205 SER A CA 1
ATOM 1679 C C . SER A 1 205 ? -0.638 3.416 17.087 1.00 79.81 205 SER A C 1
ATOM 1681 O O . SER A 1 205 ? -1.798 3.809 17.212 1.00 79.81 205 SER A O 1
ATOM 1683 N N . GLN A 1 206 ? 0.376 4.097 17.617 1.00 83.62 206 GLN A N 1
ATOM 1684 C CA . GLN A 1 206 ? 0.244 5.406 18.259 1.00 83.62 206 GLN A CA 1
ATOM 1685 C C . GLN A 1 206 ? 0.740 6.552 17.369 1.00 83.62 206 GLN A C 1
ATOM 1687 O O . GLN A 1 206 ? 0.468 7.717 17.655 1.00 83.62 206 GLN A O 1
ATOM 1692 N N . LEU A 1 207 ? 1.446 6.246 16.276 1.00 88.44 207 LEU A N 1
ATOM 1693 C CA . LEU A 1 207 ? 2.013 7.257 15.395 1.00 88.44 207 LEU A CA 1
ATOM 1694 C C . LEU A 1 207 ? 0.936 7.787 14.436 1.00 88.44 207 LEU A C 1
ATOM 1696 O O . LEU A 1 207 ? 0.388 7.012 13.644 1.00 88.44 207 LEU A O 1
ATOM 1700 N N . PRO A 1 208 ? 0.660 9.108 14.412 1.00 91.88 208 PRO A N 1
ATOM 1701 C CA . PRO A 1 208 ? -0.352 9.681 13.522 1.00 91.88 208 PRO A CA 1
ATOM 1702 C C . PRO A 1 208 ? -0.124 9.335 12.046 1.00 91.88 208 PRO A C 1
ATOM 1704 O O . PRO A 1 208 ? -1.076 9.065 11.313 1.00 91.88 208 PRO A O 1
ATOM 1707 N N . ILE A 1 209 ? 1.145 9.288 11.630 1.00 93.81 209 ILE A N 1
ATOM 1708 C CA . ILE A 1 209 ? 1.562 8.971 10.264 1.00 93.81 209 ILE A CA 1
ATOM 1709 C C . ILE A 1 209 ? 1.211 7.525 9.862 1.00 93.81 209 ILE A C 1
ATOM 1711 O O . ILE A 1 209 ? 0.716 7.305 8.752 1.00 93.81 209 ILE A O 1
ATOM 1715 N N . ALA A 1 210 ? 1.374 6.563 10.778 1.00 93.88 210 ALA A N 1
ATOM 1716 C CA . ALA A 1 210 ? 1.042 5.154 10.569 1.00 93.88 210 ALA A CA 1
ATOM 1717 C C . ALA A 1 210 ? -0.473 4.927 10.564 1.00 93.88 210 ALA A C 1
ATOM 1719 O O . ALA A 1 210 ? -0.990 4.183 9.730 1.00 93.88 210 ALA A O 1
ATOM 1720 N N . LEU A 1 211 ? -1.203 5.607 11.455 1.00 94.31 211 LEU A N 1
ATOM 1721 C CA . LEU A 1 211 ? -2.664 5.538 11.501 1.00 94.31 211 LEU A CA 1
ATOM 1722 C C . LEU A 1 211 ? -3.289 6.130 10.246 1.00 94.31 211 LEU A C 1
ATOM 1724 O O . LEU A 1 211 ? -4.191 5.537 9.659 1.00 94.31 211 LEU A O 1
ATOM 1728 N N . ASN A 1 212 ? -2.799 7.283 9.794 1.00 96.00 212 ASN A N 1
ATOM 1729 C CA . ASN A 1 212 ? -3.286 7.875 8.559 1.00 96.00 212 ASN A CA 1
ATOM 1730 C C . ASN A 1 212 ? -2.967 6.988 7.346 1.00 96.00 212 ASN A C 1
ATOM 1732 O O . ASN A 1 212 ? -3.864 6.742 6.543 1.00 96.00 212 ASN A O 1
ATOM 1736 N N . ALA A 1 213 ? -1.764 6.410 7.268 1.00 97.12 213 ALA A N 1
ATOM 1737 C CA . ALA A 1 213 ? -1.414 5.466 6.207 1.00 97.12 213 ALA A CA 1
ATOM 1738 C C . ALA A 1 213 ? -2.339 4.239 6.229 1.00 97.12 213 ALA A C 1
ATOM 1740 O O . ALA A 1 213 ? -2.885 3.846 5.200 1.00 97.12 213 ALA A O 1
ATOM 1741 N N . SER A 1 214 ? -2.610 3.695 7.417 1.00 97.06 214 SER A N 1
ATOM 1742 C CA . SER A 1 214 ? -3.507 2.551 7.596 1.00 97.06 214 SER A CA 1
ATOM 1743 C C . SER A 1 214 ? -4.935 2.856 7.136 1.00 97.06 214 SER A C 1
ATOM 1745 O O . SER A 1 214 ? -5.534 2.059 6.415 1.00 97.06 214 SER A O 1
ATOM 1747 N N . ARG A 1 215 ? -5.463 4.046 7.457 1.00 97.50 215 ARG A N 1
ATOM 1748 C CA . ARG A 1 215 ? -6.768 4.503 6.949 1.00 97.50 215 ARG A CA 1
ATOM 1749 C C . ARG A 1 215 ? -6.790 4.569 5.425 1.00 97.50 215 ARG A C 1
ATOM 1751 O O . ARG A 1 215 ? -7.771 4.148 4.821 1.00 97.50 215 ARG A O 1
ATOM 1758 N N . GLN A 1 216 ? -5.740 5.100 4.800 1.00 97.19 216 GLN A N 1
ATOM 1759 C CA . GLN A 1 216 ? -5.678 5.224 3.341 1.00 97.19 216 GLN A CA 1
ATOM 1760 C C . GLN A 1 216 ? -5.597 3.861 2.647 1.00 97.19 216 GLN A C 1
ATOM 1762 O O . GLN A 1 216 ? -6.289 3.646 1.653 1.00 97.19 216 GLN A O 1
ATOM 1767 N N . VAL A 1 217 ? -4.838 2.917 3.212 1.00 97.12 217 VAL A N 1
ATOM 1768 C CA . VAL A 1 217 ? -4.796 1.522 2.748 1.00 97.12 217 VAL A CA 1
ATOM 1769 C C . VAL A 1 217 ? -6.187 0.893 2.780 1.00 97.12 217 VAL A C 1
ATOM 1771 O O . VAL A 1 217 ? -6.626 0.353 1.769 1.00 97.12 217 VAL A O 1
ATOM 1774 N N . LEU A 1 218 ? -6.901 0.975 3.909 1.00 97.50 218 LEU A N 1
ATOM 1775 C CA . LEU A 1 218 ? -8.228 0.361 4.032 1.00 97.50 218 LEU A CA 1
ATOM 1776 C C . LEU A 1 218 ? -9.266 1.035 3.129 1.00 97.50 218 LEU A C 1
ATOM 1778 O O . LEU A 1 218 ? -10.076 0.346 2.516 1.00 97.50 218 LEU A O 1
ATOM 1782 N N . LYS A 1 219 ? -9.221 2.366 2.983 1.00 96.19 219 LYS A N 1
ATOM 1783 C CA . LYS A 1 219 ? -10.096 3.096 2.050 1.00 96.19 219 LYS A CA 1
ATOM 1784 C C . LYS A 1 219 ? -9.871 2.660 0.602 1.00 96.19 219 LYS A C 1
ATOM 1786 O O . LYS A 1 219 ? -10.840 2.388 -0.100 1.00 96.19 219 LYS A O 1
ATOM 1791 N N . ALA A 1 220 ? -8.613 2.565 0.167 1.00 95.06 220 ALA A N 1
ATOM 1792 C CA . ALA A 1 220 ? -8.277 2.092 -1.174 1.00 95.06 220 ALA A CA 1
ATOM 1793 C C . ALA A 1 220 ? -8.646 0.612 -1.369 1.00 95.06 220 ALA A C 1
ATOM 1795 O O . ALA A 1 220 ? -9.161 0.244 -2.421 1.00 95.06 220 ALA A O 1
ATOM 1796 N N . GLY A 1 221 ? -8.453 -0.221 -0.341 1.00 94.62 221 GLY A N 1
ATOM 1797 C CA . GLY A 1 221 ? -8.885 -1.617 -0.335 1.00 94.62 221 GLY A CA 1
ATOM 1798 C C . GLY A 1 221 ? -10.401 -1.767 -0.491 1.00 94.62 221 GLY A C 1
ATOM 1799 O O . GLY A 1 221 ? -10.844 -2.536 -1.337 1.00 94.62 221 GLY A O 1
ATOM 1800 N N . ASN A 1 222 ? -11.195 -0.982 0.244 1.00 93.81 222 ASN A N 1
ATOM 1801 C CA . ASN A 1 222 ? -12.658 -0.956 0.106 1.00 93.81 222 ASN A CA 1
ATOM 1802 C C . ASN A 1 222 ? -13.101 -0.559 -1.294 1.00 93.81 222 ASN A C 1
ATOM 1804 O O . ASN A 1 222 ? -14.002 -1.174 -1.861 1.00 93.81 222 ASN A O 1
ATOM 1808 N N . GLU A 1 223 ? -12.466 0.463 -1.861 1.00 91.00 223 GLU A N 1
ATOM 1809 C CA . GLU A 1 223 ? -12.773 0.884 -3.222 1.00 91.00 223 GLU A CA 1
ATOM 1810 C C . GLU A 1 223 ? -12.477 -0.242 -4.225 1.00 91.00 223 GLU A C 1
ATOM 1812 O O . GLU A 1 223 ? -13.327 -0.564 -5.054 1.00 91.00 223 GLU A O 1
ATOM 1817 N N . LEU A 1 224 ? -11.335 -0.928 -4.091 1.00 90.31 224 LEU A N 1
ATOM 1818 C CA . LEU A 1 224 ? -11.002 -2.081 -4.932 1.00 90.31 224 LEU A CA 1
ATOM 1819 C C . LEU A 1 224 ? -11.986 -3.242 -4.777 1.00 90.31 224 LEU A C 1
ATOM 1821 O O . LEU A 1 224 ? -12.378 -3.828 -5.783 1.00 90.31 224 LEU A O 1
ATOM 1825 N N . LEU A 1 225 ? -12.409 -3.567 -3.553 1.00 90.94 225 LEU A N 1
ATOM 1826 C CA . LEU A 1 225 ? -13.388 -4.630 -3.301 1.00 90.94 225 LEU A CA 1
ATOM 1827 C C . LEU A 1 225 ? -14.728 -4.339 -3.988 1.00 90.94 225 LEU A C 1
ATOM 1829 O O . LEU A 1 225 ? -15.338 -5.244 -4.552 1.00 90.94 225 LEU A O 1
ATOM 1833 N N . LYS A 1 226 ? -15.159 -3.072 -3.998 1.00 89.12 226 LYS A N 1
ATOM 1834 C CA . LYS A 1 226 ? -16.399 -2.641 -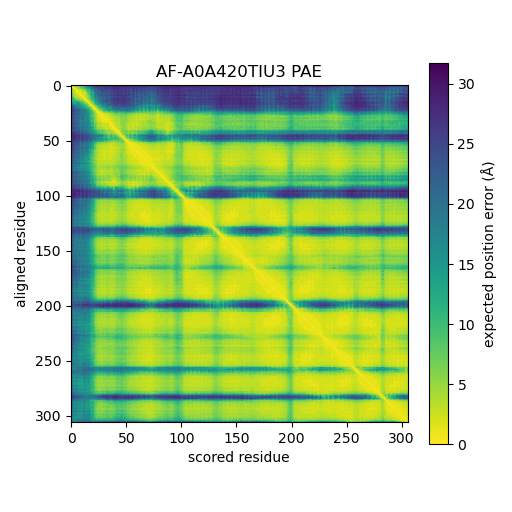4.663 1.00 89.12 226 LYS A CA 1
ATOM 1835 C C . LYS A 1 226 ? -16.277 -2.633 -6.181 1.00 89.12 226 LYS A C 1
ATOM 1837 O O . LYS A 1 226 ? -17.201 -3.049 -6.876 1.00 89.12 226 LYS A O 1
ATOM 1842 N N . GLN A 1 227 ? -15.155 -2.148 -6.706 1.00 85.31 227 GLN A N 1
ATOM 1843 C CA . GLN A 1 227 ? -14.937 -2.050 -8.150 1.00 85.31 227 GLN A CA 1
ATOM 1844 C C . GLN A 1 227 ? -14.644 -3.408 -8.798 1.00 85.31 227 GLN A C 1
ATOM 1846 O O . GLN A 1 227 ? -15.033 -3.648 -9.943 1.00 85.31 227 GLN A O 1
ATOM 1851 N N . CYS A 1 228 ? -13.953 -4.286 -8.070 1.00 85.06 228 CYS A N 1
ATOM 1852 C CA . CYS A 1 228 ? -13.482 -5.592 -8.516 1.00 85.06 228 CYS A CA 1
ATOM 1853 C C . CYS A 1 228 ? -13.892 -6.677 -7.499 1.00 85.06 228 CYS A C 1
ATOM 1855 O O . CYS A 1 228 ? -13.033 -7.187 -6.772 1.00 85.06 228 CYS A O 1
ATOM 1857 N N . PRO A 1 229 ? -15.184 -7.057 -7.445 1.00 85.88 229 PRO A N 1
ATOM 1858 C CA . PRO A 1 229 ? -15.730 -7.996 -6.464 1.00 85.88 229 PRO A CA 1
ATOM 1859 C C . PRO A 1 229 ? -15.411 -9.453 -6.837 1.00 85.88 229 PRO A C 1
ATOM 1861 O O . PRO A 1 229 ? -16.293 -10.261 -7.118 1.00 85.88 229 PRO A O 1
ATOM 1864 N N . TYR A 1 230 ? -14.125 -9.789 -6.881 1.00 84.31 230 TYR A N 1
ATOM 1865 C CA . TYR A 1 230 ? -13.625 -11.107 -7.260 1.00 84.31 230 TYR A CA 1
ATOM 1866 C C . TYR A 1 230 ? -12.674 -11.639 -6.189 1.00 84.31 230 TYR A C 1
ATOM 1868 O O . TYR A 1 230 ? -11.923 -10.872 -5.588 1.00 84.31 230 TYR A O 1
ATOM 1876 N N . ALA A 1 231 ? -12.626 -12.963 -6.006 1.00 82.44 231 ALA A N 1
ATOM 1877 C CA . ALA A 1 231 ? -11.721 -13.600 -5.045 1.00 82.44 231 ALA A CA 1
ATOM 1878 C C . ALA A 1 231 ? -10.244 -13.213 -5.271 1.00 82.44 231 ALA A C 1
ATOM 1880 O O . ALA A 1 231 ? -9.492 -13.049 -4.313 1.00 82.44 231 ALA A O 1
ATOM 1881 N N . VAL A 1 232 ? -9.832 -12.977 -6.526 1.00 82.31 232 VAL A N 1
ATOM 1882 C CA . VAL A 1 232 ? -8.478 -12.492 -6.858 1.00 82.31 232 VAL A CA 1
ATOM 1883 C C . VAL A 1 232 ? -8.133 -11.168 -6.167 1.00 82.31 232 VAL A C 1
ATOM 1885 O O . VAL A 1 232 ? -6.983 -10.968 -5.788 1.00 82.31 232 VAL A O 1
ATOM 1888 N N . THR A 1 233 ? -9.114 -10.298 -5.918 1.00 87.00 233 THR A N 1
ATOM 1889 C CA . THR A 1 233 ? -8.915 -9.049 -5.175 1.00 87.00 233 THR A CA 1
ATOM 1890 C C . THR A 1 233 ? -8.572 -9.330 -3.714 1.00 87.00 233 THR A C 1
ATOM 1892 O O . THR A 1 233 ? -7.692 -8.674 -3.166 1.00 87.00 233 THR A O 1
ATOM 1895 N N . LEU A 1 234 ? -9.179 -10.347 -3.089 1.00 88.88 234 LEU A N 1
ATOM 1896 C CA . LEU A 1 234 ? -8.807 -10.774 -1.734 1.00 88.88 234 LEU A CA 1
ATOM 1897 C C . LEU A 1 234 ? -7.374 -11.316 -1.694 1.00 88.88 234 LEU A C 1
ATOM 1899 O O . LEU A 1 234 ? -6.591 -10.907 -0.837 1.00 88.88 234 LEU A O 1
ATOM 1903 N N . TYR A 1 235 ? -7.002 -12.175 -2.649 1.00 86.06 235 TYR A N 1
ATOM 1904 C CA . TYR A 1 235 ? -5.622 -12.662 -2.777 1.00 86.06 235 TYR A CA 1
ATOM 1905 C C . TYR A 1 235 ? -4.625 -11.523 -2.975 1.00 86.06 235 TYR A C 1
ATOM 1907 O O . TYR A 1 235 ? -3.542 -11.551 -2.404 1.00 86.06 235 TYR A O 1
ATOM 1915 N N . TYR A 1 236 ? -4.993 -10.502 -3.738 1.00 84.56 236 TYR A N 1
ATOM 1916 C CA . TYR A 1 236 ? -4.155 -9.332 -3.946 1.00 84.56 236 TYR A CA 1
ATOM 1917 C C . TYR A 1 236 ? -3.998 -8.507 -2.657 1.00 84.56 236 TYR A C 1
ATOM 1919 O O . TYR A 1 236 ? -2.880 -8.232 -2.224 1.00 84.56 236 TYR A O 1
ATOM 1927 N N . LEU A 1 237 ? -5.100 -8.167 -1.982 1.00 90.56 237 LEU A N 1
ATOM 1928 C CA . LEU A 1 237 ? -5.073 -7.345 -0.768 1.00 90.56 237 LEU A CA 1
ATOM 1929 C C . LEU A 1 237 ? -4.355 -8.039 0.397 1.00 90.56 237 LEU A C 1
ATOM 1931 O O . LEU A 1 237 ? -3.494 -7.435 1.034 1.00 90.56 237 LEU A O 1
ATOM 1935 N N . PHE A 1 238 ? -4.678 -9.299 0.675 1.00 88.81 238 PHE A N 1
ATOM 1936 C CA . PHE A 1 238 ? -4.114 -10.018 1.821 1.00 88.81 238 PHE A CA 1
ATOM 1937 C C . PHE A 1 238 ? -2.837 -10.778 1.477 1.00 88.81 238 PHE A C 1
ATOM 1939 O O . PHE A 1 238 ? -1.918 -10.831 2.283 1.00 88.81 238 PHE A O 1
ATOM 1946 N N . GLY A 1 239 ? -2.748 -11.336 0.272 1.00 82.94 239 GLY A N 1
ATOM 1947 C CA . GLY A 1 239 ? -1.609 -12.149 -0.142 1.00 82.94 239 GLY A CA 1
ATOM 1948 C C . GLY A 1 239 ? -0.462 -11.366 -0.773 1.00 82.94 239 GLY A C 1
ATOM 1949 O O . GLY A 1 239 ? 0.658 -11.847 -0.713 1.00 82.94 239 GLY A O 1
ATOM 1950 N N . THR A 1 240 ? -0.697 -10.200 -1.391 1.00 82.31 240 THR A N 1
ATOM 1951 C CA . THR A 1 240 ? 0.387 -9.355 -1.936 1.00 82.31 240 THR A CA 1
ATOM 1952 C C . THR A 1 240 ? 0.714 -8.199 -1.000 1.00 82.31 240 THR A C 1
ATOM 1954 O O . THR A 1 240 ? 1.879 -8.018 -0.659 1.00 82.31 240 THR A O 1
ATOM 1957 N N . TYR A 1 241 ? -0.294 -7.443 -0.557 1.00 86.50 241 TYR A N 1
ATOM 1958 C CA . TYR A 1 241 ? -0.077 -6.238 0.254 1.00 86.50 241 TYR A CA 1
ATOM 1959 C C . TYR A 1 241 ? -0.156 -6.455 1.763 1.00 86.50 241 TYR A C 1
ATOM 1961 O O . TYR A 1 241 ? 0.146 -5.516 2.502 1.00 86.50 241 TYR A O 1
ATOM 1969 N N . GLN A 1 242 ? -0.588 -7.630 2.230 1.00 89.56 242 GLN A N 1
ATOM 1970 C CA . GLN A 1 242 ? -0.852 -7.898 3.649 1.00 89.56 242 GLN A CA 1
ATOM 1971 C C . GLN A 1 242 ? -1.699 -6.793 4.308 1.00 89.56 242 GLN A C 1
ATOM 1973 O O . GLN A 1 242 ? -1.305 -6.179 5.304 1.00 89.56 242 GLN A O 1
ATOM 1978 N N . VAL A 1 243 ? -2.842 -6.422 3.709 1.00 92.31 243 VAL A N 1
ATOM 1979 C CA . VAL A 1 243 ? -3.723 -5.332 4.194 1.00 92.31 243 VAL A CA 1
ATOM 1980 C C . VAL A 1 243 ? -4.106 -5.475 5.672 1.00 92.31 243 VAL A C 1
ATOM 1982 O O . VAL A 1 243 ? -4.231 -4.465 6.368 1.00 92.31 243 VAL A O 1
ATOM 1985 N N . ASP A 1 244 ? -4.139 -6.696 6.182 1.00 90.50 244 ASP A N 1
ATOM 1986 C CA . ASP A 1 244 ? -4.315 -7.044 7.586 1.00 90.50 244 ASP A CA 1
ATOM 1987 C C . ASP A 1 244 ? -3.335 -6.326 8.539 1.00 90.50 244 ASP A C 1
ATOM 1989 O O . ASP A 1 244 ? -3.765 -5.888 9.601 1.00 90.50 244 ASP A O 1
ATOM 1993 N N . ALA A 1 245 ? -2.089 -6.033 8.149 1.00 90.81 245 ALA A N 1
ATOM 1994 C CA . ALA A 1 245 ? -1.181 -5.234 8.989 1.00 90.81 245 ALA A CA 1
ATOM 1995 C C . ALA A 1 245 ? -1.677 -3.786 9.223 1.00 90.81 245 ALA A C 1
ATOM 1997 O O . ALA A 1 245 ? -1.508 -3.217 10.300 1.00 90.81 245 ALA A O 1
ATOM 1998 N N . ALA A 1 246 ? -2.336 -3.180 8.225 1.00 94.25 246 ALA A N 1
ATOM 1999 C CA . ALA A 1 246 ? -2.936 -1.849 8.380 1.00 94.25 246 ALA A CA 1
ATOM 2000 C C . ALA A 1 246 ? -4.221 -1.920 9.218 1.00 94.25 246 ALA A C 1
ATOM 2002 O O . ALA A 1 246 ? -4.487 -1.040 10.036 1.00 94.25 246 ALA A O 1
ATOM 2003 N N . TYR A 1 247 ? -4.990 -2.996 9.041 1.00 95.75 247 TYR A N 1
ATOM 2004 C CA . TYR A 1 247 ? -6.163 -3.290 9.857 1.00 95.75 247 TYR A CA 1
ATOM 2005 C C . TYR A 1 247 ? -5.786 -3.424 11.340 1.00 95.75 247 TYR A C 1
ATOM 2007 O O . TYR A 1 247 ? -6.338 -2.725 12.189 1.00 95.75 247 TYR A O 1
ATOM 2015 N N . ALA A 1 248 ? -4.785 -4.255 11.642 1.00 92.12 248 ALA A N 1
ATOM 2016 C CA . ALA A 1 248 ? -4.267 -4.473 12.986 1.00 92.12 248 ALA A CA 1
ATOM 2017 C C . ALA A 1 248 ? -3.725 -3.180 13.610 1.00 92.12 248 ALA A C 1
ATOM 2019 O O . ALA A 1 248 ? -4.003 -2.904 14.773 1.00 92.12 248 ALA A O 1
ATOM 2020 N N . CYS A 1 249 ? -3.033 -2.338 12.834 1.00 91.88 249 CYS A N 1
ATOM 2021 C CA . CYS A 1 249 ? -2.545 -1.040 13.306 1.00 91.88 249 CYS A CA 1
ATOM 2022 C C . CYS A 1 249 ? -3.682 -0.147 13.844 1.00 91.88 249 CYS A C 1
ATOM 2024 O O . CYS A 1 249 ? -3.556 0.422 14.933 1.00 91.88 249 CYS A O 1
ATOM 2026 N N . LEU A 1 250 ? -4.815 -0.065 13.132 1.00 93.56 250 LEU A N 1
ATOM 2027 C CA . LEU A 1 250 ? -5.983 0.688 13.604 1.00 93.56 250 LEU A CA 1
ATOM 2028 C C . LEU A 1 250 ? -6.650 0.032 14.811 1.00 93.56 250 LEU A C 1
ATOM 2030 O O . LEU A 1 250 ? -6.953 0.731 15.776 1.00 93.56 250 LEU A O 1
ATOM 2034 N N . VAL A 1 251 ? -6.835 -1.290 14.796 1.00 93.88 251 VAL A N 1
ATOM 2035 C CA . VAL A 1 251 ? -7.407 -2.022 15.937 1.00 93.88 251 VAL A CA 1
ATOM 2036 C C . VAL A 1 251 ? -6.577 -1.789 17.201 1.00 93.88 251 VAL A C 1
ATOM 2038 O O . VAL A 1 251 ? -7.124 -1.387 18.226 1.00 93.88 251 VAL A O 1
ATOM 2041 N N . SER A 1 252 ? -5.254 -1.944 17.131 1.00 91.44 252 SER A N 1
ATOM 2042 C CA . SER A 1 252 ? -4.345 -1.715 18.262 1.00 91.44 252 SER A CA 1
ATOM 2043 C C . SER A 1 252 ? -4.415 -0.282 18.792 1.00 91.44 252 SER A C 1
ATOM 2045 O O . SER A 1 252 ? -4.328 -0.061 20.001 1.00 91.44 252 SER A O 1
ATOM 2047 N N . SER A 1 253 ? -4.624 0.699 17.911 1.00 91.12 253 SER A N 1
ATOM 2048 C CA . SER A 1 253 ? -4.844 2.093 18.307 1.00 91.12 253 SER A CA 1
ATOM 2049 C C . SER A 1 253 ? -6.156 2.264 19.071 1.00 91.12 253 SER A C 1
ATOM 2051 O O . SER A 1 253 ? -6.179 2.813 20.176 1.00 91.12 253 SER A O 1
ATOM 2053 N N . LEU A 1 254 ? -7.245 1.724 18.514 1.00 91.88 254 LEU A N 1
ATOM 2054 C CA . LEU A 1 254 ? -8.586 1.799 19.087 1.00 91.88 254 LEU A CA 1
ATOM 2055 C C . LEU A 1 254 ? -8.686 1.080 20.424 1.00 91.88 254 LEU A C 1
ATOM 2057 O O . LEU A 1 254 ? -9.379 1.568 21.308 1.00 91.88 254 LEU A O 1
ATOM 2061 N N . MET A 1 255 ? -7.959 -0.017 20.624 1.00 88.81 255 MET A N 1
ATOM 2062 C CA . MET A 1 255 ? -7.935 -0.731 21.903 1.00 88.81 255 MET A CA 1
ATOM 2063 C C . MET A 1 255 ? -7.247 0.059 23.023 1.00 88.81 255 MET A C 1
ATOM 2065 O O . MET A 1 255 ? -7.515 -0.195 24.195 1.00 88.81 255 MET A O 1
ATOM 2069 N N . ARG A 1 256 ? -6.413 1.054 22.702 1.00 84.69 256 ARG A N 1
ATOM 2070 C CA . ARG A 1 256 ? -5.656 1.829 23.701 1.00 84.69 256 ARG A CA 1
ATOM 2071 C C . ARG A 1 256 ? -6.187 3.224 23.944 1.00 84.69 256 ARG A C 1
ATOM 2073 O O . ARG A 1 256 ? -6.244 3.662 25.089 1.00 84.69 256 ARG A O 1
ATOM 2080 N N . LEU A 1 257 ? -6.534 3.936 22.878 1.00 78.25 257 LEU A N 1
ATOM 2081 C CA . LEU A 1 257 ? -6.899 5.343 22.978 1.00 78.25 257 LEU A CA 1
ATOM 2082 C C . LEU A 1 257 ? -8.299 5.511 23.583 1.00 78.25 257 LEU A C 1
ATOM 2084 O O . LEU A 1 257 ? -9.158 4.652 23.377 1.00 78.25 257 LEU A O 1
ATOM 2088 N N . PRO A 1 258 ? -8.551 6.595 24.334 1.00 76.00 258 PRO A N 1
ATOM 2089 C CA . PRO A 1 258 ? -9.893 6.909 24.802 1.00 76.00 258 PRO A CA 1
ATOM 2090 C C . PRO A 1 258 ? -10.842 7.139 23.620 1.00 76.00 258 PRO A C 1
ATOM 2092 O O . PRO A 1 258 ? -10.416 7.448 22.501 1.00 76.00 258 PRO A O 1
ATOM 2095 N N . GLU A 1 259 ? -12.139 6.991 23.877 1.00 77.12 259 GLU A N 1
ATOM 2096 C CA . GLU A 1 259 ? -13.160 7.217 22.863 1.00 77.12 259 GLU A CA 1
ATOM 2097 C C . GLU A 1 259 ? -13.065 8.643 22.290 1.00 77.12 259 GLU A C 1
ATOM 2099 O O . GLU A 1 259 ? -12.869 9.630 23.002 1.00 77.12 259 GLU A O 1
ATOM 2104 N N . SER A 1 260 ? -13.185 8.755 20.968 1.00 82.00 260 SER A N 1
ATOM 2105 C CA . SER A 1 260 ? -13.206 10.028 20.251 1.00 82.00 260 SER A CA 1
ATOM 2106 C C . SER A 1 260 ? -14.022 9.905 18.964 1.00 82.00 260 SER A C 1
ATOM 2108 O O . SER A 1 260 ? -14.286 8.804 18.476 1.00 82.00 260 SER A O 1
ATOM 2110 N N . HIS A 1 261 ? -14.386 11.037 18.355 1.00 74.38 261 HIS A N 1
ATOM 2111 C CA . HIS A 1 261 ? -15.040 11.033 17.041 1.00 74.38 261 HIS A CA 1
ATOM 2112 C C . HIS A 1 261 ? -14.201 10.290 15.983 1.00 74.38 261 HIS A C 1
ATOM 2114 O O . HIS A 1 261 ? -14.740 9.546 15.163 1.00 74.38 261 HIS A O 1
ATOM 2120 N N . THR A 1 262 ? -12.876 10.451 16.031 1.00 85.31 262 THR A N 1
ATOM 2121 C CA . THR A 1 262 ? -11.938 9.730 15.162 1.00 85.31 262 THR A CA 1
ATOM 2122 C C . THR A 1 262 ? -11.987 8.226 15.421 1.00 85.31 262 THR A C 1
ATOM 2124 O O . THR A 1 262 ? -12.030 7.462 14.463 1.00 85.31 262 THR A O 1
ATOM 2127 N N . ALA A 1 263 ? -12.090 7.799 16.685 1.00 87.75 263 ALA A N 1
ATOM 2128 C CA . ALA A 1 263 ? -12.199 6.384 17.032 1.00 87.75 263 ALA A CA 1
ATOM 2129 C C . ALA A 1 263 ? -13.455 5.730 16.425 1.00 87.75 263 ALA A C 1
ATOM 2131 O O . ALA A 1 263 ? -13.373 4.661 15.825 1.00 87.75 263 ALA A O 1
ATOM 2132 N N . ARG A 1 264 ? -14.608 6.413 16.480 1.00 89.06 264 ARG A N 1
ATOM 2133 C CA . ARG A 1 264 ? -15.848 5.930 15.842 1.00 89.06 264 ARG A CA 1
ATOM 2134 C C . ARG A 1 264 ? -15.781 5.930 14.312 1.00 89.06 264 ARG A C 1
ATOM 2136 O O . ARG A 1 264 ? -16.442 5.127 13.659 1.00 89.06 264 ARG A O 1
ATOM 2143 N N . ALA A 1 265 ? -15.052 6.867 13.708 1.00 93.62 265 ALA A N 1
ATOM 2144 C CA . ALA A 1 265 ? -14.833 6.869 12.261 1.00 93.62 265 ALA A CA 1
ATOM 2145 C C . ALA A 1 265 ? -13.938 5.697 11.824 1.00 93.62 265 ALA A C 1
ATOM 2147 O O . ALA A 1 265 ? -14.216 5.073 10.803 1.00 93.62 265 ALA A O 1
ATOM 2148 N N . ASP A 1 266 ? -12.918 5.374 12.617 1.00 95.31 266 ASP A N 1
ATOM 2149 C CA . ASP A 1 266 ? -12.018 4.252 12.356 1.00 95.31 266 ASP A CA 1
ATOM 2150 C C . ASP A 1 266 ? -12.712 2.901 12.550 1.00 95.31 266 ASP A C 1
ATOM 2152 O O . ASP A 1 266 ? -12.564 2.032 11.695 1.00 95.31 266 ASP A O 1
ATOM 2156 N N . LEU A 1 267 ? -13.530 2.737 13.598 1.00 95.25 267 LEU A N 1
ATOM 2157 C CA . LEU A 1 267 ? -14.348 1.530 13.767 1.00 95.25 267 LEU A CA 1
ATOM 2158 C C . LEU A 1 267 ? -15.262 1.308 12.553 1.00 95.25 267 LEU A C 1
ATOM 2160 O O . LEU A 1 267 ? -15.246 0.229 11.969 1.00 95.25 267 LEU A O 1
ATOM 2164 N N . ARG A 1 268 ? -15.972 2.348 12.096 1.00 96.12 268 ARG A N 1
ATOM 2165 C CA . ARG A 1 268 ? -16.813 2.256 10.890 1.00 96.12 268 ARG A CA 1
ATOM 2166 C C . ARG A 1 268 ? -16.020 1.853 9.648 1.00 96.12 268 ARG A C 1
ATOM 2168 O O . ARG A 1 268 ? -16.507 1.066 8.845 1.00 96.12 268 ARG A O 1
ATOM 2175 N N . LEU A 1 269 ? -14.794 2.356 9.491 1.00 97.31 269 LEU A N 1
ATOM 2176 C CA . LEU A 1 269 ? -13.923 1.963 8.381 1.00 97.31 269 LEU A CA 1
ATOM 2177 C C . LEU A 1 269 ? -13.557 0.470 8.441 1.00 97.31 269 LEU A C 1
ATOM 2179 O O . LEU A 1 269 ? -13.565 -0.195 7.404 1.00 97.31 269 LEU A O 1
ATOM 2183 N N . LEU A 1 270 ? -13.258 -0.056 9.634 1.00 97.31 270 LEU A N 1
ATOM 2184 C CA . LEU A 1 270 ? -12.973 -1.479 9.850 1.00 97.31 270 LEU A CA 1
ATOM 2185 C C . LEU A 1 270 ? -14.212 -2.352 9.598 1.00 97.31 270 LEU A C 1
ATOM 2187 O O . LEU A 1 270 ? -14.108 -3.421 8.999 1.00 97.31 270 LEU A O 1
ATOM 2191 N N . GLU A 1 271 ? -15.392 -1.907 10.026 1.00 96.75 271 GLU A N 1
ATOM 2192 C CA . GLU A 1 271 ? -16.667 -2.589 9.778 1.00 96.75 271 GLU A CA 1
ATOM 2193 C C . GLU A 1 271 ? -17.021 -2.621 8.294 1.00 96.75 271 GLU A C 1
ATOM 2195 O O . GLU A 1 271 ? -17.363 -3.682 7.770 1.00 96.75 271 GLU A O 1
ATOM 2200 N N . ASP A 1 272 ? -16.889 -1.487 7.604 1.00 96.19 272 ASP A N 1
ATOM 2201 C CA . ASP A 1 272 ? -17.116 -1.389 6.165 1.00 96.19 272 ASP A CA 1
ATOM 2202 C C . ASP A 1 272 ? -16.175 -2.326 5.400 1.00 96.19 272 ASP A C 1
ATOM 2204 O O . ASP A 1 272 ? -16.629 -3.059 4.523 1.00 96.19 272 ASP A O 1
ATOM 2208 N N . PHE A 1 273 ? -14.892 -2.365 5.776 1.00 96.19 273 PHE A N 1
ATOM 2209 C CA . PHE A 1 273 ? -13.914 -3.261 5.159 1.00 96.19 273 PHE A CA 1
ATOM 2210 C C . PHE A 1 273 ? -14.234 -4.734 5.393 1.00 96.19 273 PHE A C 1
ATOM 2212 O O . PHE A 1 273 ? -14.272 -5.525 4.450 1.00 96.19 273 PHE 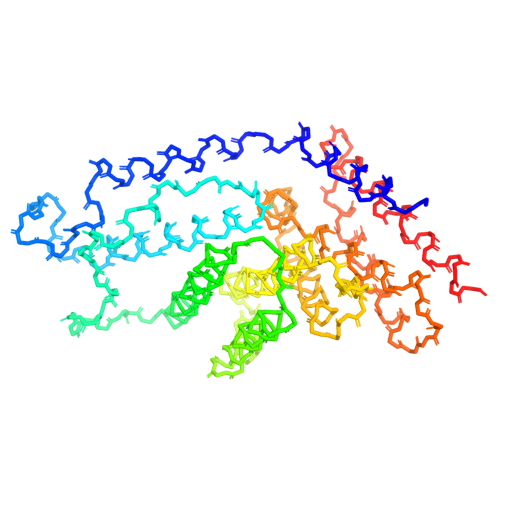A O 1
ATOM 2219 N N . THR A 1 274 ? -14.554 -5.111 6.628 1.00 96.06 274 THR A N 1
ATOM 2220 C CA . THR A 1 274 ? -14.940 -6.487 6.961 1.00 96.06 274 THR A CA 1
ATOM 2221 C C . THR A 1 274 ? -16.234 -6.906 6.268 1.00 96.06 274 THR A C 1
ATOM 2223 O O . THR A 1 274 ? -16.348 -8.049 5.816 1.00 96.06 274 THR A O 1
ATOM 2226 N N . ARG A 1 275 ? -17.204 -5.993 6.132 1.00 94.50 275 ARG A N 1
ATOM 2227 C CA . ARG A 1 275 ? -18.429 -6.233 5.364 1.00 94.50 275 ARG A CA 1
ATOM 2228 C C . ARG A 1 275 ? -18.096 -6.493 3.902 1.00 94.50 275 ARG A C 1
ATOM 2230 O O . ARG A 1 275 ? -18.534 -7.515 3.378 1.00 94.50 275 ARG A O 1
ATOM 2237 N N . ASP A 1 276 ? -17.312 -5.628 3.268 1.00 92.62 276 ASP A N 1
ATOM 2238 C CA . ASP A 1 276 ? -16.991 -5.742 1.845 1.00 92.62 276 ASP A CA 1
ATOM 2239 C C . ASP A 1 276 ? -16.197 -7.035 1.563 1.00 92.62 276 ASP A C 1
ATOM 2241 O O . ASP A 1 276 ? -16.556 -7.783 0.653 1.00 92.62 276 ASP A O 1
ATOM 2245 N N . VAL A 1 277 ? -15.232 -7.400 2.419 1.00 92.12 277 VAL A N 1
ATOM 2246 C CA . VAL A 1 277 ? -14.550 -8.711 2.369 1.00 92.12 277 VAL A CA 1
ATOM 2247 C C . VAL A 1 277 ? -15.550 -9.861 2.485 1.00 92.12 277 VAL A C 1
ATOM 2249 O O . VAL A 1 277 ? -15.483 -10.819 1.716 1.00 92.12 277 VAL A O 1
ATOM 2252 N N . SER A 1 278 ? -16.510 -9.774 3.410 1.00 91.44 278 SER A N 1
ATOM 2253 C CA . SER A 1 278 ? -17.481 -10.849 3.636 1.00 91.44 278 SER A CA 1
ATOM 2254 C C . SER A 1 278 ? -18.378 -11.143 2.439 1.00 91.44 278 SER A C 1
ATOM 2256 O O . SER A 1 278 ? -18.814 -12.281 2.292 1.00 91.44 278 SER A O 1
ATOM 2258 N N . THR A 1 279 ? -18.619 -10.155 1.571 1.00 89.44 279 THR A N 1
ATOM 2259 C CA . THR A 1 279 ? -19.412 -10.356 0.349 1.00 89.44 279 THR A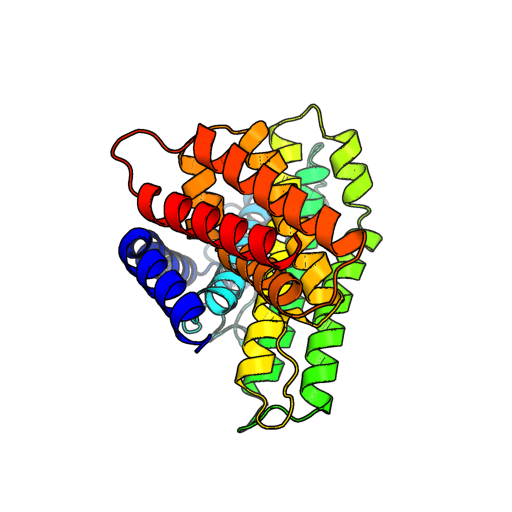 CA 1
ATOM 2260 C C . THR A 1 279 ? -18.712 -11.245 -0.677 1.00 89.44 279 THR A C 1
ATOM 2262 O O . THR A 1 279 ? -19.380 -11.822 -1.531 1.00 89.44 279 THR A O 1
ATOM 2265 N N . LEU A 1 280 ? -17.383 -11.365 -0.588 1.00 86.06 280 LEU A N 1
ATOM 2266 C CA . LEU A 1 280 ? -16.556 -12.094 -1.549 1.00 86.06 280 LEU A CA 1
ATOM 2267 C C . LEU A 1 280 ? -16.089 -13.461 -1.047 1.00 86.06 280 LEU A C 1
ATOM 2269 O O . LEU A 1 280 ? -15.603 -14.255 -1.845 1.00 86.06 280 LEU A O 1
ATOM 2273 N N . VAL A 1 281 ? -16.211 -13.743 0.253 1.00 83.19 281 VAL A N 1
ATOM 2274 C CA . VAL A 1 281 ? -15.822 -15.039 0.826 1.00 83.19 281 VAL A CA 1
ATOM 2275 C C . VAL A 1 281 ? -16.951 -16.043 0.608 1.00 83.19 281 VAL A C 1
ATOM 2277 O O . VAL A 1 281 ? -17.983 -15.976 1.279 1.00 83.19 281 VAL A O 1
ATOM 2280 N N . VAL A 1 282 ? -16.753 -16.995 -0.305 1.00 72.38 282 VAL A N 1
ATOM 2281 C CA . VAL A 1 282 ? -17.738 -18.052 -0.581 1.00 72.38 282 VAL A CA 1
ATOM 2282 C C . VAL A 1 282 ? -17.631 -19.176 0.456 1.00 72.38 282 VAL A C 1
ATOM 2284 O O . VAL A 1 282 ? -16.606 -19.387 1.116 1.00 72.38 282 VAL A O 1
ATOM 2287 N N . GLU A 1 283 ? -18.722 -19.919 0.644 1.00 50.47 283 GLU A N 1
ATOM 2288 C CA . GLU A 1 283 ? -18.731 -21.090 1.510 1.00 50.47 283 GLU A CA 1
ATOM 2289 C C . GLU A 1 283 ? -17.749 -22.174 1.030 1.00 50.47 283 GLU A C 1
ATOM 2291 O O . GLU A 1 283 ? -17.976 -22.814 0.011 1.00 50.47 283 GLU A O 1
ATOM 2296 N N . GLY A 1 284 ? -16.663 -22.388 1.786 1.00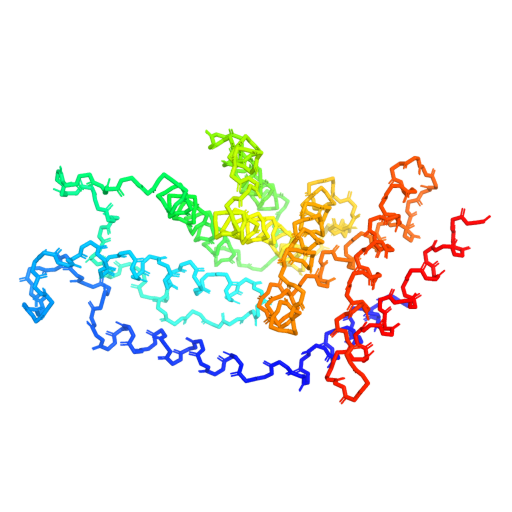 50.31 284 GLY A N 1
ATOM 2297 C CA . GLY A 1 284 ? -15.656 -23.429 1.518 1.00 50.31 284 GLY A CA 1
ATOM 2298 C C . GLY A 1 284 ? -14.248 -22.922 1.178 1.00 50.31 284 GLY A C 1
ATOM 2299 O O . GLY A 1 284 ? -13.352 -23.739 0.990 1.00 50.31 284 GLY A O 1
ATOM 2300 N N . GLU A 1 285 ? -14.029 -21.604 1.128 1.00 63.84 285 GLU A N 1
ATOM 2301 C CA . GLU A 1 285 ? -12.770 -21.006 0.654 1.00 63.84 285 GLU A CA 1
ATOM 2302 C C . GLU A 1 285 ? -11.744 -20.654 1.751 1.00 63.84 285 GLU A C 1
ATOM 2304 O O . GLU A 1 285 ? -12.079 -20.435 2.921 1.00 63.84 285 GLU A O 1
ATOM 2309 N N . SER A 1 286 ? -10.476 -20.520 1.330 1.00 72.44 286 SER A N 1
ATOM 2310 C CA . SER A 1 286 ? -9.280 -20.247 2.149 1.00 72.44 286 SER A CA 1
ATOM 2311 C C . SER A 1 286 ? -9.349 -18.992 3.032 1.00 72.44 286 SER A C 1
ATOM 2313 O O . SER A 1 286 ? -8.584 -18.883 3.985 1.00 72.44 286 SER A O 1
ATOM 2315 N N . PHE A 1 287 ? -10.256 -18.048 2.756 1.00 80.94 287 PHE A N 1
ATOM 2316 C CA . PHE A 1 287 ? -10.366 -16.774 3.483 1.00 80.94 287 PHE A CA 1
ATOM 2317 C C . PHE A 1 287 ? -11.352 -16.784 4.661 1.00 80.94 287 PHE A C 1
ATOM 2319 O O . PHE A 1 287 ? -11.450 -15.790 5.382 1.00 80.94 287 PHE A O 1
ATOM 2326 N N . ARG A 1 288 ? -12.069 -17.889 4.915 1.00 85.25 288 ARG A N 1
ATOM 2327 C CA . ARG A 1 288 ? -12.988 -17.990 6.066 1.00 85.25 288 ARG A CA 1
ATOM 2328 C C . ARG A 1 288 ? -12.322 -17.715 7.426 1.00 85.25 288 ARG A C 1
ATOM 2330 O O . ARG A 1 288 ? -12.905 -16.944 8.191 1.00 85.25 288 ARG A O 1
ATOM 2337 N N . PRO A 1 289 ? -11.139 -18.281 7.748 1.00 87.88 289 PRO A N 1
ATOM 2338 C CA . PRO A 1 289 ? -10.474 -18.008 9.024 1.00 87.88 289 PRO A CA 1
ATOM 2339 C C . PRO A 1 289 ? -10.120 -16.528 9.189 1.00 87.88 289 PRO A C 1
ATOM 2341 O O . PRO A 1 289 ? -10.349 -15.951 10.248 1.00 87.88 289 PRO A O 1
ATOM 2344 N N . LEU A 1 290 ? -9.642 -15.900 8.112 1.00 88.19 290 LEU A N 1
ATOM 2345 C CA . LEU A 1 290 ? -9.324 -14.477 8.089 1.00 88.19 290 LEU A CA 1
ATOM 2346 C C . LEU A 1 290 ? -10.571 -13.625 8.354 1.00 88.19 290 LEU A C 1
ATOM 2348 O O . LEU A 1 290 ? -10.556 -12.770 9.233 1.00 88.19 290 LEU A O 1
ATOM 2352 N N . LEU A 1 291 ? -11.678 -13.890 7.653 1.00 91.06 291 LEU A N 1
ATOM 2353 C CA . LEU A 1 291 ? -12.930 -13.164 7.873 1.00 91.06 291 LEU A CA 1
ATOM 2354 C C . LEU A 1 291 ? -13.449 -13.324 9.311 1.00 91.06 291 LEU A C 1
ATOM 2356 O O . LEU A 1 291 ? -13.950 -12.363 9.896 1.00 91.06 291 LEU A O 1
ATOM 2360 N N . ALA A 1 292 ? -13.333 -14.523 9.887 1.00 91.06 292 ALA A N 1
ATOM 2361 C CA . ALA A 1 292 ? -13.695 -14.759 11.280 1.00 91.06 292 ALA A CA 1
ATOM 2362 C C . ALA A 1 292 ? -12.832 -13.916 12.233 1.00 91.06 292 ALA A C 1
ATOM 2364 O O . ALA A 1 292 ? -13.378 -13.282 13.133 1.00 91.06 292 ALA A O 1
ATOM 2365 N N . ALA A 1 293 ? -11.519 -13.838 11.997 1.00 92.69 293 ALA A N 1
ATOM 2366 C CA . ALA A 1 293 ? -10.622 -12.997 12.784 1.00 92.69 293 ALA A CA 1
ATOM 2367 C C . ALA A 1 293 ? -11.007 -11.510 12.702 1.00 92.69 293 ALA A C 1
ATOM 2369 O O . ALA A 1 293 ? -11.161 -10.870 13.739 1.00 92.69 293 ALA A O 1
ATOM 2370 N N . LEU A 1 294 ? -11.251 -10.973 11.499 1.00 94.31 294 LEU A N 1
ATOM 2371 C CA . LEU A 1 294 ? -11.652 -9.569 11.321 1.00 94.31 294 LEU A CA 1
ATOM 2372 C C . LEU A 1 294 ? -12.952 -9.233 12.072 1.00 94.31 294 LEU A C 1
ATOM 2374 O O . LEU A 1 294 ? -13.044 -8.194 12.727 1.00 94.31 294 LEU A O 1
ATOM 2378 N N . ARG A 1 295 ? -13.943 -10.135 12.028 1.00 94.81 295 ARG A N 1
ATOM 2379 C CA . ARG A 1 295 ? -15.202 -9.984 12.777 1.00 94.81 295 ARG A CA 1
ATOM 2380 C C . ARG A 1 295 ? -14.968 -9.966 14.284 1.00 94.81 295 ARG A C 1
ATOM 2382 O O . ARG A 1 295 ? -15.465 -9.065 14.947 1.00 94.81 295 ARG A O 1
ATOM 2389 N N . THR A 1 296 ? -14.177 -10.905 14.801 1.00 95.56 296 THR A N 1
ATOM 2390 C CA . THR A 1 296 ? -13.823 -10.957 16.227 1.00 95.56 296 THR A CA 1
ATOM 2391 C C . THR A 1 296 ? -13.113 -9.682 16.679 1.00 95.56 296 THR A C 1
ATOM 2393 O O . THR A 1 296 ? -13.424 -9.153 17.741 1.00 95.56 296 THR A O 1
ATOM 2396 N N . LEU A 1 297 ? -12.189 -9.149 15.872 1.00 93.56 297 LEU A N 1
ATOM 2397 C CA . LEU A 1 297 ? -11.503 -7.893 16.184 1.00 93.56 297 LEU A CA 1
ATOM 2398 C C . LEU A 1 297 ? -12.479 -6.713 16.254 1.00 93.56 297 LEU A C 1
ATOM 2400 O O . LEU A 1 297 ? -12.399 -5.923 17.191 1.00 93.56 297 LEU A O 1
ATOM 2404 N N . ASN A 1 298 ? -13.418 -6.613 15.308 1.00 94.12 298 ASN A N 1
ATOM 2405 C CA . ASN A 1 298 ? -14.433 -5.558 15.334 1.00 94.12 298 ASN A CA 1
ATOM 2406 C C . ASN A 1 298 ? -15.330 -5.655 16.563 1.00 94.12 298 ASN A C 1
ATOM 2408 O O . ASN A 1 298 ? -15.565 -4.636 17.202 1.00 94.12 298 ASN A O 1
ATOM 2412 N N . SER A 1 299 ? -15.775 -6.860 16.928 1.00 94.12 299 SER A N 1
ATOM 2413 C CA . SER A 1 299 ? -16.562 -7.072 18.146 1.00 94.12 299 SER A CA 1
ATOM 2414 C C . SER A 1 299 ? -15.803 -6.628 19.397 1.00 94.12 299 SE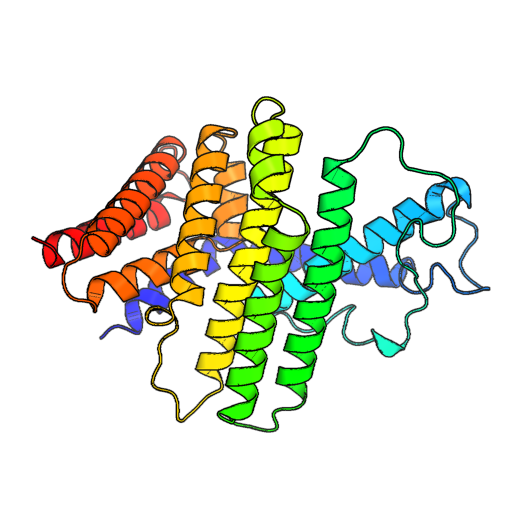R A C 1
ATOM 2416 O O . SER A 1 299 ? -16.348 -5.868 20.187 1.00 94.12 299 SER A O 1
ATOM 2418 N N . SER A 1 300 ? -14.525 -6.996 19.532 1.00 93.25 300 SER A N 1
ATOM 2419 C CA . SER A 1 300 ? -13.693 -6.575 20.669 1.00 93.25 300 SER A CA 1
ATOM 2420 C C . SER A 1 300 ? -13.508 -5.056 20.750 1.00 93.25 300 SER A C 1
ATOM 2422 O O . SER A 1 300 ? -13.493 -4.490 21.840 1.00 93.25 300 SER A O 1
ATOM 2424 N N . VAL A 1 301 ? -13.342 -4.381 19.607 1.00 91.75 301 VAL A N 1
ATOM 2425 C CA . VAL A 1 301 ? -13.226 -2.914 19.571 1.00 91.75 301 VAL A CA 1
ATOM 2426 C C . VAL A 1 301 ? -14.559 -2.256 19.912 1.00 91.75 301 VAL A C 1
ATOM 2428 O O . VAL A 1 301 ? -14.574 -1.285 20.661 1.00 91.75 301 VAL A O 1
ATOM 2431 N N . TYR A 1 302 ? -15.660 -2.783 19.379 1.00 90.81 302 TYR A N 1
ATOM 2432 C CA . TYR A 1 302 ? -17.009 -2.297 19.647 1.00 90.81 302 TYR A CA 1
ATOM 2433 C C . TYR A 1 302 ? -17.340 -2.391 21.146 1.00 90.81 302 TYR A C 1
ATOM 2435 O O . TYR A 1 302 ? -17.656 -1.378 21.757 1.00 90.81 302 TYR A O 1
ATOM 2443 N N . GLU A 1 303 ? -17.128 -3.555 21.772 1.00 90.56 303 GLU A N 1
ATOM 2444 C CA . GLU A 1 303 ? -17.334 -3.773 23.218 1.00 90.56 303 GLU A CA 1
ATOM 2445 C C . GLU A 1 303 ? -16.503 -2.841 24.109 1.00 90.56 303 GLU A C 1
ATOM 2447 O O . GLU A 1 303 ? -16.867 -2.576 25.249 1.00 90.56 303 GLU A O 1
ATOM 2452 N N . LYS A 1 304 ? -15.360 -2.368 23.611 1.00 88.88 304 LYS A N 1
ATOM 2453 C CA . LYS A 1 304 ? -14.467 -1.465 24.339 1.00 88.88 304 LYS A CA 1
ATOM 2454 C C . LYS A 1 304 ? -14.878 0.008 24.218 1.00 88.88 304 LYS A C 1
ATOM 2456 O O . LYS A 1 304 ? -14.396 0.830 25.000 1.00 88.88 304 LYS A O 1
ATOM 2461 N N . LEU A 1 305 ? -15.660 0.357 23.196 1.00 85.19 305 LEU A N 1
ATOM 2462 C CA . LEU A 1 305 ? -16.125 1.722 22.933 1.00 85.19 305 LEU A CA 1
ATOM 2463 C C . LEU A 1 305 ? -17.564 1.973 23.413 1.00 85.19 305 LEU A C 1
ATOM 2465 O O . LEU A 1 305 ? -17.929 3.143 23.524 1.00 85.19 305 LEU A O 1
ATOM 2469 N N . ASP A 1 306 ? -18.333 0.915 23.688 1.00 77.44 306 ASP A N 1
ATOM 2470 C CA . ASP A 1 306 ? -19.632 0.950 24.384 1.00 77.44 306 ASP A CA 1
ATOM 2471 C C . ASP A 1 306 ? -19.474 1.097 25.913 1.00 77.44 306 ASP A C 1
ATOM 2473 O O . ASP A 1 306 ? -20.309 1.812 26.521 1.00 77.44 306 ASP A O 1
#

Organism: Gibberella intermedia (NCBI:txid948311)

Solvent-accessible surface area (backbone atoms only — not comparable to full-atom values): 17307 Å² total; per-residue (Å²): 138,65,74,59,60,62,46,52,50,52,56,60,53,56,75,77,46,65,68,66,60,63,55,53,60,51,52,45,52,48,42,56,75,68,44,53,52,31,62,68,38,97,80,46,75,76,82,65,51,79,92,49,47,47,58,53,34,43,52,45,54,52,51,51,33,48,50,54,50,42,32,60,75,68,68,48,76,72,71,60,71,70,52,58,92,76,53,34,63,66,69,52,62,76,84,49,92,68,73,77,74,95,46,66,65,65,49,51,51,50,54,52,47,52,54,50,36,52,50,49,51,51,52,50,52,51,57,73,69,44,92,66,61,49,49,75,66,55,52,50,50,53,51,50,52,42,48,50,55,54,46,50,46,59,78,68,41,47,69,58,52,46,64,77,27,58,86,42,64,66,54,32,49,52,52,32,52,52,45,32,55,54,28,42,48,39,44,41,53,48,46,58,51,42,76,40,23,88,84,59,89,63,58,52,42,72,37,69,70,36,45,52,25,24,52,50,29,50,53,35,48,44,51,46,43,70,77,44,78,44,61,67,48,53,48,42,42,52,65,69,64,40,47,60,61,34,52,48,34,48,50,57,25,57,74,68,53,77,87,44,76,65,48,56,53,50,51,51,52,52,49,53,39,50,50,55,53,55,77,54,60,59,97,90,49,94,54,54,68,57,54,52,50,51,53,52,52,50,50,56,47,49,68,73,72,110

Foldseek 3Di:
DPVVLVVVLVVLLCVPQVVVVVVLLVVLVVCVVQVLQALVPPPRDCPQPPVCSLVSLLVVLVNLLQQLLCCLPPVDDDRNVVPNVVGDGDHRPPPDPDDDDPDVLVVLLSVLSNVLSVLSVVLVVLVVPDPAAQDPVSLVVLVVSLVVLVVSCVVSVLVVQCVVCVVPLVSVLSSLVSLLSSLLSNLSSNVVNVVRHPPDPDDLLPPPSNLVSLLSNLVSLLSCLVSPVEVVSVCCSCNVRVNVSSLVSLLVNLLPDADDPVSVVSLVSLVSSLVSVVSNDDPPDSCVVVSVSSVVSSVVSVVSND

Sequence (306 aa):
MFTSLEYIMLEACTSAVSAPYRIGSERLKYAIGLDLHNTDSPNYPSGFGQDNIDEVRRGFWELMHYEFFHRLVYDDPPTMTAQMKQWIVSLPWLESCKRPVSQEVPTIRFIFKSRLTFILAEFFMLLENISGHLESESFTQVLALCQQIYDLYKDWDIDTWKTSSKEDKLHSWMLADLTIAGYKCIVFMLHKASLTTAELPQEISQLPIALNASRQVLKAGNELLKQCPYAVTLYYLFGTYQVDAAYACLVSSLMRLPESHTARADLRLLEDFTRDVSTLVVEGESFRPLLAALRTLNSSVYEKLD

Radius of gyration: 20.35 Å; Cα contacts (8 Å, |Δi|>4): 279; chains: 1; bounding box: 48×40×58 Å

Nearest PDB structures (foldseek):
  5a7d-assembly2_O  TM=1.905E-01  e=5.401E-01  Drosophila melanogaster
  8gel-assembly1_A  TM=2.031E-01  e=7.909E-01  synthetic construct
  7vg4-assembly3_F  TM=2.442E-01  e=3.638E+00  Methylorubrum extorquens AM1
  1hz4-assembly1_A  TM=1.458E-01  e=5.558E+00  Escherichia coli

pLDDT: mean 80.84, std 17.02, range [27.27, 97.62]

Secondary structure (DSSP, 8-state):
--HHHHHHHHHHHHHH-HHHHHHHHHHHHHHHHTTGGGTTSTT--TTS-GGGHHHHHHHHHHHHHHHHHHHHHH-PPPSSGGGGGG---PPTTSS---PPSS-HHHHHHHHHHHHHHHHHHHHHHHHHH-SSS--HHHHHHHHHHHHHHHHHHHHTTHHHHHHHTSS-HHHHHHHHHHHHHHHHHHHHHHHHHHHT-SS----GGG-HHHHHHHHHHHHHHHHHHHH--SHHHHIIIIIIS-HHHHHHHHHHHHHHSPP-HHHHHHHHHHHHHHHHHHHH--TT-TTHHHHHHHHHHHHHHHHHH-